Pro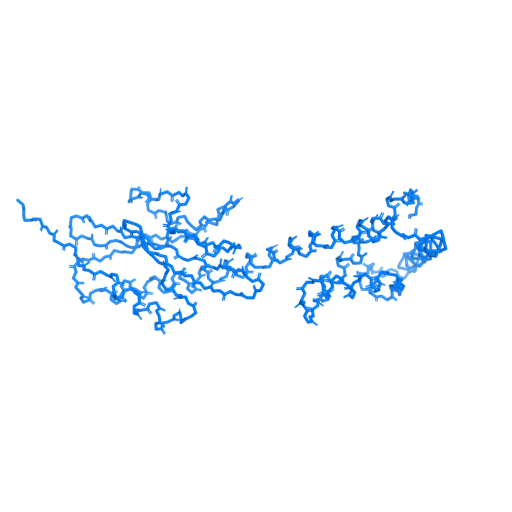tein AF-N1ZGJ8-F1 (afdb_monomer_lite)

Sequence (248 aa):
MSNKKCIPIKKNLISYMSKYFADFLFVGNHSNFYAFRRENECEIYDYIIIQKEFFDGILSVIITEVSSCYNKNYRAIPHFTVGYDTDIATLITAKNTYNTATGWHNIESKAEQLNDLFELIKKDIDNYVMDYFEKCHKKINSDKYMTVMNCYVQAQFKMLCDNEINSIKQYLVDVNKAYSAYRKMCKKTGAIETIEYFDIIPVHTIVQKWLVDIQKALNDCYLSKSIKMQMIKNITVLFRDNFNFYHL

Secondary structure (DSSP, 8-state):
---PPPPP-HHHHHHHHHHH-TT-EEEEEETTEEEEEEE-GGG-EEEEEEEEEEETTEEEEEEEEEEEES-TT--S--SSPPPGGG-------TT---------EEEES-GGGHHHHHHHHHHHIIIIIHHHHHHHHHHHHHHHHHHHHHHHHHHHHTT--HHHHHHHHHHHHHHHHHHHHHHHHHHHHT----GGGGGTSPPPHHHHHHHHHHHHHTT-S---HHHHHHHHHHHHHHHHHHTT-TT-

Foldseek 3Di:
DPPQDADDCVVVLQVLCCVQPVQWHFDADDDQKTWTWHADPPQKIKIFIKGWDDDPQKIKIFRQEIEIDNDPPPHSPDPDDDDPVPQDRFPDDPPDTDPDNTGIDIDRRDPVCSVVSVVSVVVCCVPPRVVVVVVVVVVVVLVVLVVLLVVLLVVVVVVDDPVRLVQLVVLLVVVVVQVVVVVVVCVVPVNDDDPCVVVVRDQDPVLVVSVVVSCVVSVHPDDDPVSSVVSSVVSNVVSCVVVVVPPD

pLDDT: mean 76.16, std 14.82, range [38.88, 95.88]

Radius of gyration: 26.51 Å; chains: 1; bounding box: 51×41×83 Å

Structure (mmCIF, N/CA/C/O backbone):
data_AF-N1ZGJ8-F1
#
_entry.id   AF-N1ZGJ8-F1
#
loop_
_atom_site.group_PDB
_atom_site.id
_atom_site.type_symbol
_atom_site.label_atom_id
_atom_site.label_alt_id
_atom_site.label_comp_id
_atom_site.label_asym_id
_atom_site.label_entity_id
_atom_site.label_seq_id
_atom_site.pdbx_PDB_ins_code
_atom_site.Cartn_x
_atom_site.Cartn_y
_atom_site.Cartn_z
_atom_site.occupancy
_atom_site.B_iso_or_equiv
_atom_site.auth_seq_id
_atom_site.auth_comp_id
_atom_site.auth_asym_id
_atom_site.auth_atom_id
_atom_site.pdbx_PDB_model_num
ATOM 1 N N . MET A 1 1 ? -11.846 -0.686 47.134 1.00 46.53 1 MET A N 1
ATOM 2 C CA . MET A 1 1 ? -11.770 0.224 45.970 1.00 46.53 1 MET A CA 1
ATOM 3 C C . MET A 1 1 ? -12.871 -0.171 45.001 1.00 46.53 1 MET A C 1
ATOM 5 O O . MET A 1 1 ? -12.988 -1.354 44.708 1.00 46.53 1 MET A O 1
ATOM 9 N N . SER A 1 2 ? -13.741 0.754 44.593 1.00 50.66 2 SER A N 1
ATOM 10 C CA . SER A 1 2 ? -14.758 0.458 43.580 1.00 50.66 2 SER A CA 1
ATOM 11 C C . SER A 1 2 ? -14.056 0.195 42.246 1.00 50.66 2 SER A C 1
ATOM 13 O O . SER A 1 2 ? -13.302 1.037 41.766 1.00 50.66 2 SER A O 1
ATOM 15 N N . ASN A 1 3 ? -14.272 -0.981 41.650 1.00 68.00 3 ASN A N 1
ATOM 16 C CA . ASN A 1 3 ? -13.777 -1.261 40.303 1.00 68.00 3 ASN A CA 1
ATOM 17 C C . ASN A 1 3 ? -14.487 -0.317 39.326 1.00 68.00 3 ASN A C 1
ATOM 19 O O . ASN A 1 3 ? -15.651 -0.536 38.977 1.00 68.00 3 ASN A O 1
ATOM 23 N N . LYS A 1 4 ? -13.800 0.755 38.915 1.00 81.69 4 LYS A N 1
ATOM 24 C CA . LYS A 1 4 ? -14.273 1.653 37.859 1.00 81.69 4 LYS A CA 1
ATOM 25 C C . LYS A 1 4 ? -14.498 0.815 36.596 1.00 81.69 4 LYS A C 1
ATOM 27 O O . LYS A 1 4 ? -13.673 -0.026 36.249 1.00 81.69 4 LYS A O 1
ATOM 32 N N . LYS A 1 5 ? -15.635 1.006 35.925 1.00 85.81 5 LYS A N 1
ATOM 33 C CA . LYS A 1 5 ? -15.983 0.270 34.701 1.00 85.81 5 LYS A CA 1
ATOM 34 C C . LYS A 1 5 ? -15.657 1.110 33.475 1.00 85.81 5 LYS A C 1
ATOM 36 O O . LYS A 1 5 ? -15.984 2.291 33.435 1.00 85.81 5 LYS A O 1
ATOM 41 N N . CYS A 1 6 ? -15.072 0.473 32.469 1.00 87.44 6 CYS A N 1
ATOM 42 C CA . CYS A 1 6 ? -14.832 1.100 31.179 1.00 87.44 6 CYS A CA 1
ATOM 43 C C . CYS A 1 6 ? -16.140 1.258 30.393 1.00 87.44 6 CYS A C 1
ATOM 45 O O . CYS A 1 6 ? -16.915 0.303 30.279 1.00 87.44 6 CYS A O 1
ATOM 47 N N . ILE A 1 7 ? -16.354 2.425 29.788 1.00 90.38 7 ILE A N 1
ATOM 48 C CA . ILE A 1 7 ? -17.464 2.640 28.856 1.00 90.38 7 ILE A CA 1
ATOM 49 C C . ILE A 1 7 ? -17.306 1.794 27.574 1.00 90.38 7 ILE A C 1
ATOM 51 O O . ILE A 1 7 ? -16.190 1.562 27.084 1.00 90.38 7 ILE A O 1
ATOM 55 N N . PRO A 1 8 ? -18.416 1.297 26.999 1.00 89.69 8 PRO A N 1
ATOM 56 C CA . PRO A 1 8 ? -18.382 0.577 25.734 1.00 89.69 8 PRO A CA 1
ATOM 57 C C . PRO A 1 8 ? -18.142 1.554 24.578 1.00 89.69 8 PRO A C 1
ATOM 59 O O . PRO A 1 8 ? -18.948 2.446 24.342 1.00 89.69 8 PRO A O 1
ATOM 62 N N . ILE A 1 9 ? -17.060 1.356 23.819 1.00 92.81 9 ILE A N 1
ATOM 63 C CA . ILE A 1 9 ? -16.709 2.263 22.710 1.00 92.81 9 ILE A CA 1
ATOM 64 C C . ILE A 1 9 ? -16.941 1.668 21.327 1.00 92.81 9 ILE A C 1
ATOM 66 O O . ILE A 1 9 ? -17.107 2.419 20.379 1.00 92.81 9 ILE A O 1
ATOM 70 N N . LYS A 1 10 ? -16.988 0.334 21.194 1.00 92.81 10 LYS A N 1
ATOM 71 C CA . LYS A 1 10 ? -16.985 -0.356 19.891 1.00 92.81 10 LYS A CA 1
ATOM 72 C C . LYS A 1 10 ? -18.043 0.186 18.925 1.00 92.81 10 LYS A C 1
ATOM 74 O O . LYS A 1 10 ? -17.710 0.562 17.811 1.00 92.81 10 LYS A O 1
ATOM 79 N N . LYS A 1 11 ? -19.312 0.231 19.347 1.00 93.88 11 LYS A N 1
ATOM 80 C CA . LYS A 1 11 ? -20.414 0.704 18.490 1.00 93.88 11 LYS A CA 1
ATOM 81 C C . LYS A 1 11 ? -20.255 2.180 18.119 1.00 93.88 11 LYS A C 1
ATOM 83 O O . LYS A 1 11 ? -20.470 2.531 16.965 1.00 93.88 11 LYS A O 1
ATOM 88 N N . ASN A 1 12 ? -19.837 3.009 19.075 1.00 94.75 12 ASN A N 1
ATOM 89 C CA . ASN A 1 12 ? -19.670 4.444 18.863 1.00 94.75 12 ASN A CA 1
ATOM 90 C C . ASN A 1 12 ? -18.490 4.724 17.925 1.00 94.75 12 ASN A C 1
ATOM 92 O O . ASN A 1 12 ? -18.646 5.491 16.988 1.00 94.75 12 ASN A O 1
ATOM 96 N N . LEU A 1 13 ? -17.365 4.026 18.105 1.00 94.50 13 LEU A N 1
ATOM 97 C CA . LEU A 1 13 ? -16.200 4.116 17.226 1.00 94.50 13 LEU A CA 1
ATOM 98 C C . LEU A 1 13 ? -16.545 3.666 15.802 1.00 94.50 13 LEU A C 1
ATOM 100 O O . LEU A 1 13 ? -16.218 4.363 14.853 1.00 94.50 13 LEU A O 1
ATOM 104 N N . ILE A 1 14 ? -17.257 2.544 15.639 1.00 94.94 14 ILE A N 1
ATOM 105 C CA . ILE A 1 14 ? -17.697 2.072 14.315 1.00 94.94 14 ILE A CA 1
ATOM 106 C C . ILE A 1 14 ? -18.619 3.097 13.649 1.00 94.94 14 ILE A C 1
ATOM 108 O O . ILE A 1 14 ? -18.421 3.427 12.482 1.00 94.94 14 ILE A O 1
ATOM 112 N N . SER A 1 15 ? -19.611 3.612 14.382 1.00 95.00 15 SER A N 1
ATOM 113 C CA . SER A 1 15 ? -20.535 4.625 13.863 1.00 95.00 15 SER A CA 1
ATOM 114 C C . SER A 1 15 ? -19.809 5.911 13.483 1.00 95.00 15 SER A C 1
ATOM 116 O O . SER A 1 15 ? -20.146 6.526 12.475 1.00 95.00 15 SER A O 1
ATOM 118 N N . TYR A 1 16 ? -18.826 6.317 14.283 1.00 95.88 16 TYR A N 1
ATOM 119 C CA . TYR A 1 16 ? -18.036 7.513 14.043 1.00 95.88 16 TYR A CA 1
ATOM 120 C C . TYR A 1 16 ? -17.146 7.332 12.804 1.00 95.88 16 TYR A C 1
ATOM 122 O O . TYR A 1 16 ? -17.237 8.120 11.868 1.00 95.88 16 TYR A O 1
ATOM 130 N N . MET A 1 17 ? -16.383 6.237 12.727 1.00 95.06 17 MET A N 1
ATOM 131 C CA . MET A 1 17 ? -15.561 5.905 11.557 1.00 95.06 17 MET A CA 1
ATOM 132 C C . MET A 1 17 ? -16.396 5.824 10.278 1.00 95.06 17 MET A C 1
ATOM 134 O O . MET A 1 17 ? -16.031 6.431 9.282 1.00 95.06 17 MET A O 1
ATOM 138 N N . SER A 1 18 ? -17.566 5.181 10.319 1.00 93.31 18 SER A N 1
ATOM 139 C CA . SER A 1 18 ? -18.448 5.072 9.145 1.00 93.31 18 SER A CA 1
ATOM 140 C C . SER A 1 18 ? -18.989 6.429 8.677 1.00 93.31 18 SER A C 1
ATOM 142 O O . SER A 1 18 ? -19.267 6.608 7.496 1.00 93.31 18 SER A O 1
ATOM 144 N N . LYS A 1 19 ? -19.155 7.391 9.594 1.00 95.75 19 LYS A N 1
ATOM 145 C CA . LYS A 1 19 ? -19.657 8.734 9.280 1.00 95.75 19 LYS A CA 1
ATOM 146 C C . LYS A 1 19 ? -18.601 9.607 8.597 1.00 95.75 19 LYS A C 1
ATOM 148 O O . LYS A 1 19 ? -18.952 10.372 7.705 1.00 95.75 19 LYS A O 1
ATOM 153 N N . TYR A 1 20 ? -17.344 9.529 9.035 1.00 95.69 20 TYR A N 1
ATOM 154 C CA . TYR A 1 20 ? -16.277 10.429 8.571 1.00 95.69 20 TYR A CA 1
ATOM 155 C C . TYR A 1 20 ? -15.310 9.782 7.570 1.00 95.69 20 TYR A C 1
ATOM 157 O O . TYR A 1 20 ? -14.696 10.489 6.779 1.00 95.69 20 TYR A O 1
ATOM 165 N N . PHE A 1 21 ? -15.213 8.454 7.567 1.00 93.38 21 PHE A N 1
ATOM 166 C CA . PHE A 1 21 ? -14.346 7.654 6.705 1.00 93.38 21 PHE A CA 1
ATOM 167 C C . PHE A 1 21 ? -15.152 6.492 6.107 1.00 93.38 21 PHE A C 1
ATOM 169 O O . PHE A 1 21 ? -14.896 5.328 6.402 1.00 93.38 21 PHE A O 1
ATOM 176 N N . ALA A 1 22 ? -16.161 6.813 5.291 1.00 91.19 22 ALA A N 1
ATOM 177 C CA . ALA A 1 22 ? -17.150 5.848 4.796 1.00 91.19 22 ALA A CA 1
ATOM 178 C C . ALA A 1 22 ? -16.542 4.631 4.068 1.00 91.19 22 ALA A C 1
ATOM 180 O O . ALA A 1 22 ? -17.098 3.536 4.129 1.00 91.19 22 ALA A O 1
ATOM 181 N N . ASP A 1 23 ? -15.379 4.806 3.438 1.00 91.44 23 ASP A N 1
ATOM 182 C CA . ASP A 1 23 ? -14.678 3.739 2.717 1.00 91.44 23 ASP A CA 1
ATOM 183 C C . ASP A 1 23 ? -13.992 2.723 3.649 1.00 91.44 23 ASP A C 1
ATOM 185 O O . ASP A 1 23 ? -13.598 1.638 3.218 1.00 91.44 23 ASP A O 1
ATOM 189 N N . PHE A 1 24 ? -13.835 3.056 4.933 1.00 92.81 24 PHE A N 1
ATOM 190 C CA . PHE A 1 24 ? -13.228 2.193 5.940 1.00 92.81 24 PHE A CA 1
ATOM 191 C C . PHE A 1 24 ? -14.290 1.368 6.669 1.00 92.81 24 PHE A C 1
ATOM 193 O O . PHE A 1 24 ? -14.945 1.811 7.613 1.00 92.81 24 PHE A O 1
ATOM 200 N N . LEU A 1 25 ? -14.409 0.105 6.271 1.00 93.44 25 LEU A N 1
ATOM 201 C CA . LEU A 1 25 ? -15.330 -0.855 6.863 1.00 93.44 25 LEU A CA 1
ATOM 202 C C . LEU A 1 25 ? -14.728 -1.498 8.111 1.00 93.44 25 LEU A C 1
ATOM 204 O O . LEU A 1 25 ? -13.573 -1.919 8.119 1.00 93.44 25 LEU A O 1
ATOM 208 N N . PHE A 1 26 ? -15.531 -1.658 9.160 1.00 93.69 26 PHE A N 1
ATOM 209 C CA . PHE A 1 26 ? -15.124 -2.449 10.318 1.00 93.69 26 PHE A CA 1
ATOM 210 C C . PHE A 1 26 ? -15.004 -3.932 9.936 1.00 93.69 26 PHE A C 1
ATOM 212 O O . PHE A 1 26 ? -15.984 -4.545 9.512 1.00 93.69 26 PHE A O 1
ATOM 219 N N . VAL A 1 27 ? -13.818 -4.520 10.112 1.00 90.06 27 VAL A N 1
ATOM 220 C CA . VAL A 1 27 ? -13.538 -5.912 9.699 1.00 90.06 27 VAL A CA 1
ATOM 221 C C . VAL A 1 27 ? -13.366 -6.881 10.860 1.00 90.06 27 VAL A C 1
ATOM 223 O O . VAL A 1 27 ? -13.410 -8.093 10.661 1.00 90.06 27 VAL A O 1
ATOM 226 N N . GLY A 1 28 ? -13.202 -6.377 12.081 1.00 87.12 28 GLY A N 1
ATOM 227 C CA . GLY A 1 28 ? -13.095 -7.231 13.252 1.00 87.12 28 GLY A CA 1
ATOM 228 C C . GLY A 1 28 ? -12.432 -6.556 14.438 1.00 87.12 28 GLY A C 1
ATOM 229 O O . GLY A 1 28 ? -11.966 -5.418 14.378 1.00 87.12 28 GLY A O 1
ATOM 230 N N . ASN A 1 29 ? -12.410 -7.286 15.546 1.00 86.75 29 ASN A N 1
ATOM 231 C CA . ASN A 1 29 ? -11.679 -6.905 16.740 1.00 86.75 29 ASN A CA 1
ATOM 232 C C . ASN A 1 29 ? -11.008 -8.133 17.354 1.00 86.75 29 ASN A C 1
ATOM 234 O O . ASN A 1 29 ? -11.565 -9.232 17.318 1.00 86.75 29 ASN A O 1
ATOM 238 N N . HIS A 1 30 ? -9.845 -7.924 17.958 1.00 84.62 30 HIS A N 1
ATOM 239 C CA . HIS A 1 30 ? -9.138 -8.930 18.739 1.00 84.62 30 HIS A CA 1
ATOM 240 C C . HIS A 1 30 ? -8.774 -8.315 20.086 1.00 84.62 30 HIS A C 1
ATOM 242 O O . HIS A 1 30 ? -8.062 -7.320 20.122 1.00 84.62 30 HIS A O 1
ATOM 248 N N . SER A 1 31 ? -9.286 -8.864 21.192 1.00 85.38 31 SER A N 1
ATOM 249 C CA . SER A 1 31 ? -9.126 -8.265 22.525 1.00 85.38 31 SER A CA 1
ATOM 250 C C . SER A 1 31 ? -9.537 -6.778 22.528 1.00 85.38 31 SER A C 1
ATOM 252 O O . SER A 1 31 ? -10.711 -6.449 22.330 1.00 85.38 31 SER A O 1
ATOM 254 N N . ASN A 1 32 ? -8.570 -5.886 22.703 1.00 87.62 32 ASN A N 1
ATOM 255 C CA . ASN A 1 32 ? -8.700 -4.445 22.781 1.00 87.62 32 ASN A CA 1
ATOM 256 C C . ASN A 1 32 ? -8.333 -3.707 21.478 1.00 87.62 32 ASN A C 1
ATOM 258 O O . ASN A 1 32 ? -8.298 -2.478 21.472 1.00 87.62 32 ASN A O 1
ATOM 262 N N . PHE A 1 33 ? -8.118 -4.437 20.384 1.00 88.06 33 PHE A N 1
ATOM 263 C CA . PHE A 1 33 ? -7.821 -3.898 19.059 1.00 88.06 33 PHE A CA 1
ATOM 264 C C . PHE A 1 33 ? -9.059 -3.893 18.163 1.00 88.06 33 PHE A C 1
ATOM 266 O O . PHE A 1 33 ? -9.803 -4.875 18.117 1.00 88.06 33 PHE A O 1
ATOM 273 N N . TYR A 1 34 ? -9.251 -2.818 17.404 1.00 91.56 34 TYR A N 1
ATOM 274 C CA . TYR A 1 34 ? -10.305 -2.653 16.404 1.00 91.56 34 TYR A CA 1
ATOM 275 C C . TYR A 1 34 ? -9.667 -2.405 15.042 1.00 91.56 34 TYR A C 1
ATOM 277 O O . TYR A 1 34 ? -8.838 -1.507 14.926 1.00 91.56 34 TYR A O 1
ATOM 285 N N . ALA A 1 35 ? -10.066 -3.159 14.016 1.00 90.38 35 ALA A N 1
ATOM 286 C CA . ALA A 1 35 ? -9.580 -2.940 12.658 1.00 90.38 35 ALA A CA 1
ATOM 287 C C . ALA A 1 35 ? -10.657 -2.402 11.731 1.00 90.38 35 ALA A C 1
ATOM 289 O O . ALA A 1 35 ? -11.788 -2.903 11.673 1.00 90.38 35 ALA A O 1
ATOM 290 N N . PHE A 1 36 ? -10.222 -1.441 10.932 1.00 93.12 36 PHE A N 1
ATOM 291 C CA . PHE A 1 36 ? -10.961 -0.870 9.829 1.00 93.12 36 PHE A CA 1
ATOM 292 C C . PHE A 1 36 ? -10.183 -1.110 8.543 1.00 93.12 36 PHE A C 1
ATOM 294 O O . PHE A 1 36 ? -8.965 -0.939 8.525 1.00 93.12 36 PHE A O 1
ATOM 301 N N . ARG A 1 37 ? -10.883 -1.524 7.487 1.00 91.25 37 ARG A N 1
ATOM 302 C CA . ARG A 1 37 ? -10.300 -1.826 6.184 1.00 91.25 37 ARG A CA 1
ATOM 303 C C . ARG A 1 37 ? -10.965 -1.006 5.095 1.00 91.25 37 ARG A C 1
ATOM 305 O O . ARG A 1 37 ? -12.189 -1.036 4.989 1.00 91.25 37 ARG A O 1
ATOM 312 N N . ARG A 1 38 ? -10.163 -0.399 4.231 1.00 91.56 38 ARG A N 1
ATOM 313 C CA . ARG A 1 38 ? -10.601 0.139 2.943 1.00 91.56 38 ARG A CA 1
ATOM 314 C C . ARG A 1 38 ? -10.045 -0.726 1.820 1.00 91.56 38 ARG A C 1
ATOM 316 O O . ARG A 1 38 ? -8.886 -1.128 1.860 1.00 91.56 38 ARG A O 1
ATOM 323 N N . GLU A 1 39 ? -10.886 -1.052 0.849 1.00 83.81 39 GLU A N 1
ATOM 324 C CA . GLU A 1 39 ? -10.459 -1.688 -0.398 1.00 83.81 39 GLU A CA 1
ATOM 325 C C . GLU A 1 39 ? -10.189 -0.592 -1.429 1.00 83.81 39 GLU A C 1
ATOM 327 O O . GLU A 1 39 ? -11.004 0.313 -1.592 1.00 83.81 39 GLU A O 1
ATOM 332 N N . ASN A 1 40 ? -9.037 -0.660 -2.085 1.00 77.38 40 ASN A N 1
ATOM 333 C CA . ASN A 1 40 ? -8.644 0.252 -3.149 1.00 77.38 40 ASN A CA 1
ATOM 334 C C . ASN A 1 40 ? -8.522 -0.514 -4.469 1.00 77.38 40 ASN A C 1
ATOM 336 O O . ASN A 1 40 ? -8.666 -1.738 -4.536 1.00 77.38 40 ASN A O 1
ATOM 340 N N . GLU A 1 41 ? -8.202 0.220 -5.530 1.00 66.88 41 GLU A N 1
ATOM 341 C CA . GLU A 1 41 ? -7.867 -0.360 -6.824 1.00 66.88 41 GLU A CA 1
ATOM 342 C C . GLU A 1 41 ? -6.754 -1.416 -6.712 1.00 66.88 41 GLU A C 1
ATOM 344 O O . GLU A 1 41 ? -5.940 -1.422 -5.783 1.00 66.88 41 GLU A O 1
ATOM 349 N N . CYS A 1 42 ? -6.704 -2.324 -7.691 1.00 60.34 42 CYS A N 1
ATOM 350 C CA . CYS A 1 42 ? -5.692 -3.381 -7.764 1.00 60.34 42 CYS A CA 1
ATOM 351 C C . CYS A 1 42 ? -5.668 -4.353 -6.568 1.00 60.34 42 CYS A C 1
ATOM 353 O O . CYS A 1 42 ? -4.628 -4.975 -6.334 1.00 60.34 42 CYS A O 1
ATOM 355 N N . GLU A 1 43 ? -6.788 -4.498 -5.849 1.00 65.62 43 GLU A N 1
ATOM 356 C CA . GLU A 1 43 ? -6.924 -5.343 -4.651 1.00 65.62 43 GLU A CA 1
ATOM 357 C C . GLU A 1 43 ? -5.944 -4.958 -3.528 1.00 65.62 43 GLU A C 1
ATOM 359 O O . GLU A 1 43 ? -5.476 -5.808 -2.766 1.00 65.62 43 GLU A O 1
ATOM 364 N N . ILE A 1 44 ? -5.602 -3.670 -3.426 1.00 68.38 44 ILE A N 1
ATOM 365 C CA . ILE A 1 44 ? -4.816 -3.149 -2.306 1.00 68.38 44 ILE A CA 1
ATOM 366 C C . ILE A 1 44 ? -5.768 -2.826 -1.155 1.00 68.38 44 ILE A C 1
ATOM 368 O O . ILE A 1 44 ? -6.676 -2.006 -1.280 1.00 68.38 44 ILE A O 1
ATOM 372 N N . TYR A 1 45 ? -5.532 -3.443 -0.006 1.00 76.69 45 TYR A N 1
ATOM 373 C CA . TYR A 1 45 ? -6.308 -3.258 1.211 1.00 76.69 45 TYR A CA 1
ATOM 374 C C . TYR A 1 45 ? -5.525 -2.403 2.204 1.00 76.69 45 TYR A C 1
ATOM 376 O O . TYR A 1 45 ? -4.427 -2.776 2.628 1.00 76.69 45 TYR A O 1
ATOM 384 N N . ASP A 1 46 ? -6.119 -1.279 2.587 1.00 86.44 46 ASP A N 1
ATOM 385 C CA . ASP A 1 46 ? -5.624 -0.402 3.642 1.00 86.44 46 ASP A CA 1
ATOM 386 C C . ASP A 1 46 ? -6.241 -0.791 4.975 1.00 86.44 46 ASP A C 1
ATOM 388 O O . ASP A 1 46 ? -7.446 -1.023 5.055 1.00 86.44 46 ASP A O 1
ATOM 392 N N . TYR A 1 47 ? -5.432 -0.808 6.024 1.00 87.31 47 TYR A N 1
ATOM 393 C CA . TYR A 1 47 ? -5.828 -1.150 7.379 1.00 87.31 47 TYR A CA 1
ATOM 394 C C . TYR A 1 47 ? -5.453 -0.043 8.350 1.00 87.31 47 TYR A C 1
ATOM 396 O O . TYR A 1 47 ? -4.325 0.442 8.332 1.00 87.31 47 TYR A O 1
ATOM 404 N N . ILE A 1 48 ? -6.392 0.292 9.232 1.00 89.62 48 ILE A N 1
ATOM 405 C CA . ILE A 1 48 ? -6.166 1.112 10.423 1.00 89.62 48 ILE A CA 1
ATOM 406 C C . ILE A 1 48 ? -6.507 0.243 11.630 1.00 89.62 48 ILE A C 1
ATOM 408 O O . ILE A 1 48 ? -7.651 -0.208 11.765 1.00 89.62 48 ILE A O 1
ATOM 412 N N . ILE A 1 49 ? -5.525 -0.002 12.496 1.00 88.75 49 ILE A N 1
ATOM 413 C CA . ILE A 1 49 ? -5.713 -0.722 13.755 1.00 88.75 49 ILE A CA 1
ATOM 414 C C . ILE A 1 49 ? -5.684 0.282 14.900 1.00 88.75 49 ILE A C 1
ATOM 416 O O . ILE A 1 49 ? -4.711 1.007 15.096 1.00 88.75 49 ILE A O 1
ATOM 420 N N . ILE A 1 50 ? -6.758 0.291 15.681 1.00 89.62 50 ILE A N 1
ATOM 421 C CA . ILE A 1 50 ? -6.923 1.148 16.850 1.00 89.62 50 ILE A CA 1
ATOM 422 C C . ILE A 1 50 ? -6.865 0.277 18.103 1.00 89.62 50 ILE A C 1
ATOM 424 O O . ILE A 1 50 ? -7.653 -0.662 18.236 1.00 89.62 50 ILE A O 1
ATOM 428 N N . GLN A 1 51 ? -5.965 0.596 19.028 1.00 88.19 51 GLN A N 1
ATOM 429 C CA . GLN A 1 51 ? -5.878 -0.035 20.343 1.00 88.19 51 GLN A CA 1
ATOM 430 C C . GLN A 1 51 ? -6.637 0.795 21.372 1.00 88.19 51 GLN A C 1
ATOM 432 O O . GLN A 1 51 ? -6.625 2.025 21.349 1.00 88.19 51 GLN A O 1
ATOM 437 N N . LYS A 1 52 ? -7.303 0.096 22.286 1.00 89.25 52 LYS A N 1
ATOM 438 C CA . LYS A 1 52 ? -7.982 0.658 23.449 1.00 89.25 52 LYS A CA 1
ATOM 439 C C . LYS A 1 52 ? -7.315 0.155 24.717 1.00 89.25 52 LYS A C 1
ATOM 441 O O . LYS A 1 52 ? -7.120 -1.045 24.866 1.00 89.25 52 LYS A O 1
ATOM 446 N N . GLU A 1 53 ? -7.128 1.015 25.697 1.00 89.50 53 GLU A N 1
ATOM 447 C CA . GLU A 1 53 ? -6.782 0.603 27.051 1.00 89.50 53 GLU A CA 1
ATOM 448 C C . GLU A 1 53 ? -7.667 1.274 28.086 1.00 89.50 53 GLU A C 1
ATOM 450 O O . GLU A 1 53 ? -8.332 2.278 27.829 1.00 89.50 53 GLU A O 1
ATOM 455 N N . PHE A 1 54 ? -7.760 0.632 29.246 1.00 89.12 54 PHE A N 1
ATOM 456 C CA . PHE A 1 54 ? -8.505 1.167 30.367 1.00 89.12 54 PHE A CA 1
ATOM 457 C C . PHE A 1 54 ? -7.775 0.864 31.663 1.00 89.12 54 PHE A C 1
ATOM 459 O O . PHE A 1 54 ? -7.656 -0.300 32.053 1.00 89.12 54 PHE A O 1
ATOM 466 N N . PHE A 1 55 ? -7.337 1.920 32.335 1.00 87.88 55 PHE A N 1
ATOM 467 C CA . PHE A 1 55 ? -6.627 1.830 33.599 1.00 87.88 55 PHE A CA 1
ATOM 468 C C . PHE A 1 55 ? -7.096 2.942 34.537 1.00 87.88 55 PHE A C 1
ATOM 470 O O . PHE A 1 55 ? -7.261 4.085 34.129 1.00 87.88 55 PHE A O 1
ATOM 477 N N . ASP A 1 56 ? -7.398 2.582 35.785 1.00 87.88 56 ASP A N 1
ATOM 478 C CA . ASP A 1 56 ? -7.860 3.489 36.848 1.00 87.88 56 ASP A CA 1
ATOM 479 C C . ASP A 1 56 ? -8.933 4.533 36.438 1.00 87.88 56 ASP A C 1
ATOM 481 O O . ASP A 1 56 ? -8.961 5.682 36.887 1.00 87.88 56 ASP A O 1
ATOM 485 N N . GLY A 1 57 ? -9.897 4.133 35.603 1.00 88.06 57 GLY A N 1
ATOM 486 C CA . GLY A 1 57 ? -10.980 5.028 35.170 1.00 88.06 57 GLY A CA 1
ATOM 487 C C . GLY A 1 57 ? -10.662 5.897 33.960 1.00 88.06 57 GLY A C 1
ATOM 488 O O . GLY A 1 57 ? -11.557 6.608 33.500 1.00 88.06 57 GLY A O 1
ATOM 489 N N . ILE A 1 58 ? -9.445 5.812 33.437 1.00 90.06 58 ILE A N 1
ATOM 490 C CA . ILE A 1 58 ? -9.014 6.484 32.220 1.00 90.06 58 ILE A CA 1
ATOM 491 C C . ILE A 1 58 ? -9.183 5.524 31.052 1.00 90.06 58 ILE A C 1
ATOM 493 O O . ILE A 1 58 ? -8.751 4.372 31.106 1.00 90.06 58 ILE A O 1
ATOM 497 N N . LEU A 1 59 ? -9.874 5.992 30.017 1.00 92.19 59 LEU A N 1
ATOM 498 C CA . LEU A 1 59 ? -9.930 5.335 28.721 1.00 92.19 59 LEU A CA 1
ATOM 499 C C . LEU A 1 59 ? -8.859 5.962 27.831 1.00 92.19 59 LEU A C 1
ATOM 501 O O . LEU A 1 59 ? -8.881 7.173 27.618 1.00 92.19 59 LEU A O 1
ATOM 505 N N . SER A 1 60 ? -8.008 5.119 27.264 1.00 89.81 60 SER A N 1
ATOM 506 C CA . SER A 1 60 ? -6.921 5.512 26.372 1.00 89.81 60 SER A CA 1
ATOM 507 C C . SER A 1 60 ? -7.123 4.864 25.005 1.00 89.81 60 SER A C 1
ATOM 509 O O . SER A 1 60 ? -7.475 3.683 24.924 1.00 89.81 60 SER A O 1
ATOM 511 N N . VAL A 1 61 ? -6.950 5.617 23.919 1.00 90.06 61 VAL A N 1
ATOM 512 C CA . VAL A 1 61 ? -7.066 5.109 22.543 1.00 90.06 61 VAL A CA 1
ATOM 513 C C . VAL A 1 61 ? -5.917 5.625 21.685 1.00 90.06 61 VAL A C 1
ATOM 515 O O . VAL A 1 61 ? -5.516 6.778 21.813 1.00 90.06 61 VAL A O 1
ATOM 518 N N . ILE A 1 62 ? -5.402 4.769 20.805 1.00 87.12 62 ILE A N 1
ATOM 519 C CA . ILE A 1 62 ? -4.262 5.066 19.932 1.00 87.12 62 ILE A CA 1
ATOM 520 C C . ILE A 1 62 ? -4.390 4.315 18.603 1.00 87.12 62 ILE A C 1
ATOM 522 O O . ILE A 1 62 ? -4.938 3.210 18.556 1.00 87.12 62 ILE A O 1
ATOM 526 N N . ILE A 1 63 ? -3.880 4.891 17.513 1.00 86.56 63 ILE A N 1
ATOM 527 C CA . ILE A 1 63 ? -3.713 4.179 16.237 1.00 86.56 63 ILE A CA 1
ATOM 528 C C . ILE A 1 63 ? -2.408 3.384 16.324 1.00 86.56 63 ILE A C 1
ATOM 530 O O . ILE A 1 63 ? -1.329 3.951 16.213 1.00 86.56 63 ILE A O 1
ATOM 534 N N . THR A 1 64 ? -2.494 2.077 16.561 1.00 79.62 64 THR A N 1
ATOM 535 C CA . THR A 1 64 ? -1.311 1.247 16.852 1.00 79.62 64 THR A CA 1
ATOM 536 C C . THR A 1 64 ? -0.596 0.723 15.612 1.00 79.62 64 THR A C 1
ATOM 538 O O . THR A 1 64 ? 0.563 0.340 15.716 1.00 79.62 64 THR A O 1
ATOM 541 N N . GLU A 1 65 ? -1.288 0.606 14.478 1.00 79.94 65 GLU A N 1
ATOM 542 C CA . GLU A 1 65 ? -0.709 0.104 13.232 1.00 79.94 65 GLU A CA 1
ATOM 543 C C . GLU A 1 65 ? -1.543 0.576 12.040 1.00 79.94 65 GLU A C 1
ATOM 545 O O . GLU A 1 65 ? -2.776 0.635 12.100 1.00 79.94 65 GLU A O 1
ATOM 550 N N . VAL A 1 66 ? -0.854 0.891 10.944 1.00 81.62 66 VAL A N 1
ATOM 551 C CA . VAL A 1 66 ? -1.451 1.291 9.672 1.00 81.62 66 VAL A CA 1
ATOM 552 C C . VAL A 1 66 ? -0.706 0.576 8.550 1.00 81.62 66 VAL A C 1
ATOM 554 O O . VAL A 1 66 ? 0.522 0.586 8.528 1.00 81.62 66 VAL A O 1
ATOM 557 N N . SER A 1 67 ? -1.420 -0.058 7.620 1.00 76.94 67 SER A N 1
ATOM 558 C CA . SER A 1 67 ? -0.786 -0.907 6.601 1.00 76.94 67 SER A CA 1
ATOM 559 C C . SER A 1 67 ? -1.555 -0.926 5.284 1.00 76.94 67 SER A C 1
ATOM 561 O O . SER A 1 67 ? -2.778 -1.008 5.297 1.00 76.94 67 SER A O 1
ATOM 563 N N . SER A 1 68 ? -0.839 -0.909 4.156 1.00 75.06 68 SER A N 1
ATOM 564 C CA . SER A 1 68 ? -1.380 -1.207 2.820 1.00 75.06 68 SER A CA 1
ATOM 565 C C . SER A 1 68 ? -0.799 -2.527 2.320 1.00 75.06 68 SER A C 1
ATOM 567 O O . SER A 1 68 ? 0.422 -2.681 2.250 1.00 75.06 68 SER A O 1
ATOM 569 N N . CYS A 1 69 ? -1.644 -3.494 1.959 1.00 69.38 69 CYS A N 1
ATOM 570 C CA . CYS A 1 69 ? -1.189 -4.812 1.507 1.00 69.38 69 CYS A CA 1
ATOM 571 C C . CYS A 1 69 ? -2.217 -5.531 0.619 1.00 69.38 69 CYS A C 1
ATOM 573 O O . CYS A 1 69 ? -3.348 -5.088 0.481 1.00 69.38 69 CYS A O 1
ATOM 575 N N . TYR A 1 70 ? -1.850 -6.686 0.057 1.00 65.31 70 TYR A N 1
ATOM 576 C CA . TYR A 1 70 ? -2.767 -7.540 -0.721 1.00 65.31 70 TYR A CA 1
ATOM 577 C C . TYR A 1 70 ? -3.561 -8.543 0.137 1.00 65.31 70 TYR A C 1
ATOM 579 O O . TYR A 1 70 ? -4.339 -9.344 -0.379 1.00 65.31 70 TYR A O 1
ATOM 587 N N . ASN A 1 71 ? -3.367 -8.551 1.460 1.00 66.88 71 ASN A N 1
ATOM 588 C CA . ASN A 1 71 ? -4.034 -9.505 2.341 1.00 66.88 71 ASN A CA 1
ATOM 589 C C . ASN A 1 71 ? -5.399 -8.980 2.800 1.00 66.88 71 ASN A C 1
ATOM 591 O O . ASN A 1 71 ? -5.487 -8.302 3.817 1.00 66.88 71 ASN A O 1
ATOM 595 N N . LYS A 1 72 ? -6.470 -9.393 2.117 1.00 72.19 72 LYS A N 1
ATOM 596 C CA . LYS A 1 72 ? -7.869 -9.076 2.467 1.00 72.19 72 LYS A CA 1
ATOM 597 C C . LYS A 1 72 ? -8.300 -9.515 3.875 1.00 72.19 72 LYS A C 1
ATOM 599 O O . LYS A 1 72 ? -9.253 -8.958 4.432 1.00 72.19 72 LYS A O 1
ATOM 604 N N . ASN A 1 73 ? -7.650 -10.535 4.437 1.00 70.81 73 ASN A N 1
ATOM 605 C CA . ASN A 1 73 ? -8.095 -11.250 5.638 1.00 70.81 73 ASN A CA 1
ATOM 606 C C . ASN A 1 73 ? -7.226 -10.960 6.869 1.00 70.81 73 ASN A C 1
ATOM 608 O O . ASN A 1 73 ? -7.166 -11.776 7.794 1.00 70.81 73 ASN A O 1
ATOM 612 N N . TYR A 1 74 ? -6.535 -9.821 6.895 1.00 69.00 74 TYR A N 1
ATOM 613 C CA . TYR A 1 74 ? -5.728 -9.439 8.044 1.00 69.00 74 TYR A CA 1
ATOM 614 C C . TYR A 1 74 ? -6.594 -9.283 9.309 1.00 69.00 74 TYR A C 1
ATOM 616 O O . TYR A 1 74 ? -7.584 -8.551 9.326 1.00 69.00 74 TYR A O 1
ATOM 624 N N . ARG A 1 75 ? -6.245 -10.027 10.367 1.00 60.22 75 ARG A N 1
ATOM 625 C CA . ARG A 1 75 ? -7.104 -10.264 11.545 1.00 60.22 75 ARG A CA 1
ATOM 626 C C . ARG A 1 75 ? -7.001 -9.204 12.646 1.00 60.22 75 ARG A C 1
ATOM 628 O O . ARG A 1 75 ? -7.400 -9.491 13.771 1.00 60.22 75 ARG A O 1
ATOM 635 N N . ALA A 1 76 ? -6.481 -8.011 12.356 1.00 56.84 76 ALA A N 1
ATOM 636 C CA . ALA A 1 76 ? -6.278 -6.967 13.369 1.00 56.84 76 ALA A CA 1
ATOM 637 C C . ALA A 1 76 ? -5.317 -7.362 14.508 1.00 56.84 76 ALA A C 1
ATOM 639 O O . ALA A 1 76 ? -5.423 -6.823 15.606 1.00 56.84 76 ALA A O 1
ATOM 640 N N . ILE A 1 77 ? -4.437 -8.342 14.283 1.00 66.62 77 ILE A N 1
ATOM 641 C CA . ILE A 1 77 ? -3.397 -8.703 15.249 1.00 66.62 77 ILE A CA 1
ATOM 642 C C . ILE A 1 77 ? -2.182 -7.870 14.862 1.00 66.62 77 ILE A C 1
ATOM 644 O O . ILE A 1 77 ? -1.573 -8.208 13.844 1.00 66.62 77 ILE A O 1
ATOM 648 N N . PRO A 1 78 ? -1.864 -6.794 15.602 1.00 64.38 78 PRO A N 1
ATOM 649 C CA . PRO A 1 78 ? -0.742 -5.952 15.236 1.00 64.38 78 PRO A CA 1
ATOM 650 C C . PRO A 1 78 ? 0.545 -6.777 15.257 1.00 64.38 78 PRO A C 1
ATOM 652 O O . PRO A 1 78 ? 0.708 -7.693 16.069 1.00 64.38 78 PRO A O 1
ATOM 655 N N . HIS A 1 79 ? 1.465 -6.466 14.350 1.00 56.34 79 HIS A N 1
ATOM 656 C CA . HIS A 1 79 ? 2.764 -7.134 14.297 1.00 56.34 79 HIS A CA 1
ATOM 657 C C . HIS A 1 79 ? 3.643 -6.796 15.511 1.00 56.34 79 HIS A C 1
ATOM 659 O O . HIS A 1 79 ? 4.525 -7.583 15.857 1.00 56.34 79 HIS A O 1
ATOM 665 N N . PHE A 1 80 ? 3.373 -5.666 16.173 1.00 53.69 80 PHE A N 1
ATOM 666 C CA . PHE A 1 80 ? 4.030 -5.218 17.397 1.00 53.69 80 PHE A CA 1
ATOM 667 C C . PHE A 1 80 ? 3.000 -4.645 18.374 1.00 53.69 80 PHE A C 1
ATOM 669 O O . PHE A 1 80 ? 2.154 -3.843 17.990 1.00 53.69 80 PHE A O 1
ATOM 676 N N . THR A 1 81 ? 3.075 -5.040 19.643 1.00 53.88 81 THR A N 1
ATOM 677 C CA . THR A 1 81 ? 2.225 -4.495 20.708 1.00 53.88 81 THR A CA 1
ATOM 678 C C . THR A 1 81 ? 2.873 -3.237 21.281 1.00 53.88 81 THR A C 1
ATOM 680 O O . THR A 1 81 ? 3.988 -3.312 21.798 1.00 53.88 81 THR A O 1
ATOM 683 N N . VAL A 1 82 ? 2.184 -2.097 21.226 1.00 55.03 82 VAL A N 1
ATOM 684 C CA . VAL A 1 82 ? 2.583 -0.894 21.970 1.00 55.03 82 VAL A CA 1
ATOM 685 C C . VAL A 1 82 ? 1.992 -0.984 23.373 1.00 55.03 82 VAL A C 1
ATOM 687 O O . VAL A 1 82 ? 0.792 -1.211 23.532 1.00 55.03 82 VAL A O 1
ATOM 690 N N . GLY A 1 83 ? 2.841 -0.850 24.392 1.00 44.12 83 GLY A N 1
ATOM 691 C CA . GLY A 1 83 ? 2.410 -0.777 25.787 1.00 44.12 83 GLY A CA 1
ATOM 692 C C . GLY A 1 83 ? 2.143 0.664 26.219 1.00 44.12 83 GLY A C 1
ATOM 693 O O . GLY A 1 83 ? 2.829 1.581 25.757 1.00 44.12 83 GLY A O 1
ATOM 694 N N . TYR A 1 84 ? 1.189 0.838 27.139 1.00 39.28 84 TYR A N 1
ATOM 695 C CA . TYR A 1 84 ? 0.885 2.087 27.854 1.00 39.28 84 TYR A CA 1
ATOM 696 C C . TYR A 1 84 ? 2.140 2.895 28.233 1.00 39.28 84 TYR A C 1
ATOM 698 O O . TYR A 1 84 ? 2.206 4.090 27.979 1.00 39.28 84 TYR A O 1
ATOM 706 N N . ASP A 1 85 ? 3.175 2.220 28.745 1.00 38.88 85 ASP A N 1
ATOM 707 C CA . ASP A 1 85 ? 4.387 2.839 29.306 1.00 38.88 85 ASP A CA 1
ATOM 708 C C . ASP A 1 85 ? 5.326 3.490 28.275 1.00 38.88 85 ASP A C 1
ATOM 710 O O . ASP A 1 85 ? 6.338 4.081 28.651 1.00 38.88 85 ASP A O 1
ATOM 714 N N . THR A 1 86 ? 5.048 3.342 26.977 1.00 41.62 86 THR A N 1
ATOM 715 C CA . THR A 1 86 ? 5.956 3.817 25.920 1.00 41.62 86 THR A CA 1
ATOM 716 C C . THR A 1 86 ? 5.499 5.090 25.222 1.00 41.62 86 THR A C 1
ATOM 718 O O . THR A 1 86 ? 6.299 5.644 24.479 1.00 41.62 86 THR A O 1
ATOM 721 N N . ASP A 1 87 ? 4.261 5.558 25.440 1.00 39.53 87 ASP A N 1
ATOM 722 C CA . ASP A 1 87 ? 3.661 6.775 24.849 1.00 39.53 87 ASP A CA 1
ATOM 723 C C . ASP A 1 87 ? 3.770 6.944 23.313 1.00 39.53 87 ASP A C 1
ATOM 725 O O . ASP A 1 87 ? 3.347 7.960 22.761 1.00 39.53 87 ASP A O 1
ATOM 729 N N . ILE A 1 88 ? 4.291 5.949 22.591 1.00 40.62 88 ILE A N 1
ATOM 730 C CA . ILE A 1 88 ? 4.617 6.039 21.166 1.00 40.62 88 ILE A CA 1
ATOM 731 C C . ILE A 1 88 ? 3.644 5.173 20.370 1.00 40.62 88 ILE A C 1
ATOM 733 O O . ILE A 1 88 ? 3.736 3.947 20.389 1.00 40.62 88 ILE A O 1
ATOM 737 N N . ALA A 1 89 ? 2.751 5.800 19.597 1.00 45.94 89 ALA A N 1
ATOM 738 C CA . ALA A 1 89 ? 2.012 5.100 18.555 1.00 45.94 89 ALA A CA 1
ATOM 739 C C . ALA A 1 89 ? 2.991 4.749 17.439 1.00 45.94 89 ALA A C 1
ATOM 741 O O . ALA A 1 89 ? 3.411 5.611 16.663 1.00 45.94 89 ALA A O 1
ATOM 742 N N . THR A 1 90 ? 3.382 3.488 17.330 1.00 48.44 90 THR A N 1
ATOM 743 C CA . THR A 1 90 ? 4.155 3.080 16.170 1.00 48.44 90 THR A CA 1
ATOM 744 C C . THR A 1 90 ? 3.260 3.067 14.934 1.00 48.44 90 THR A C 1
ATOM 746 O O . THR A 1 90 ? 2.521 2.119 14.698 1.00 48.44 90 THR A O 1
ATOM 749 N N . LEU A 1 91 ? 3.379 4.087 14.081 1.00 49.03 91 LEU A N 1
ATOM 750 C CA . LEU A 1 91 ? 2.936 4.030 12.685 1.00 49.03 91 LEU A CA 1
ATOM 751 C C . LEU A 1 91 ? 3.899 3.092 11.924 1.00 49.03 91 LEU A C 1
ATOM 753 O O . LEU A 1 91 ? 4.713 3.512 11.098 1.00 49.03 91 LEU A O 1
ATOM 757 N N . ILE A 1 92 ? 3.918 1.812 12.321 1.00 50.12 92 ILE A N 1
ATOM 758 C CA . ILE A 1 92 ? 4.818 0.806 11.763 1.00 50.12 92 ILE A CA 1
ATOM 759 C C . ILE A 1 92 ? 4.250 0.306 10.455 1.00 50.12 92 ILE A C 1
ATOM 761 O O . ILE A 1 92 ? 3.141 -0.198 10.341 1.00 50.12 92 ILE A O 1
ATOM 765 N N . THR A 1 93 ? 5.153 0.352 9.500 1.00 43.56 93 THR A N 1
ATOM 766 C CA . THR A 1 93 ? 5.108 -0.297 8.210 1.00 43.56 93 THR A CA 1
ATOM 767 C C . THR A 1 93 ? 6.278 -1.258 8.245 1.00 43.56 93 THR A C 1
ATOM 769 O O . THR A 1 93 ? 7.348 -0.907 8.750 1.00 43.56 93 THR A O 1
ATOM 772 N N . ALA A 1 94 ? 6.095 -2.464 7.720 1.00 42.44 94 ALA A N 1
ATOM 773 C CA . ALA A 1 94 ? 6.970 -3.615 7.929 1.00 42.44 94 ALA A CA 1
ATOM 774 C C . ALA A 1 94 ? 8.476 -3.440 7.608 1.00 42.44 94 ALA A C 1
ATOM 776 O O . ALA A 1 94 ? 9.223 -4.391 7.822 1.00 42.44 94 ALA A O 1
ATOM 777 N N . LYS A 1 95 ? 8.960 -2.294 7.097 1.00 39.81 95 LYS A N 1
ATOM 778 C CA . LYS A 1 95 ? 10.396 -2.071 6.837 1.00 39.81 95 LYS A CA 1
ATOM 779 C C . LYS A 1 95 ? 10.954 -0.657 7.046 1.00 39.81 95 LYS A C 1
ATOM 781 O O . LYS A 1 95 ? 12.132 -0.497 6.776 1.00 39.81 95 LYS A O 1
ATOM 786 N N . ASN A 1 96 ? 10.196 0.342 7.499 1.00 42.06 96 ASN A N 1
ATOM 787 C CA . ASN A 1 96 ? 10.733 1.664 7.875 1.00 42.06 96 ASN A CA 1
ATOM 788 C C . ASN A 1 96 ? 9.711 2.372 8.776 1.00 42.06 96 ASN A C 1
ATOM 790 O O . ASN A 1 96 ? 8.588 2.637 8.345 1.00 42.06 96 ASN A O 1
ATOM 794 N N . THR A 1 97 ? 10.097 2.649 10.020 1.00 45.91 97 THR A N 1
ATOM 795 C CA . THR A 1 97 ? 9.310 3.403 11.003 1.00 45.91 97 THR A CA 1
ATOM 796 C C . THR A 1 97 ? 9.186 4.856 10.559 1.00 45.91 97 THR A C 1
ATOM 798 O O . THR A 1 97 ? 10.202 5.543 10.427 1.00 45.91 97 THR A O 1
ATOM 801 N N . TYR A 1 98 ? 7.964 5.343 10.336 1.00 43.62 98 TYR A N 1
ATOM 802 C CA . TYR A 1 98 ? 7.747 6.784 10.271 1.00 43.62 98 TYR A CA 1
ATOM 803 C C . TYR A 1 98 ? 7.869 7.356 11.685 1.00 43.62 98 TYR A C 1
ATOM 805 O O . TYR A 1 98 ? 7.346 6.799 12.645 1.00 43.62 98 TYR A O 1
ATOM 813 N N . ASN A 1 99 ? 8.602 8.458 11.804 1.00 42.72 99 ASN A N 1
ATOM 814 C CA . ASN A 1 99 ? 8.750 9.216 13.037 1.00 42.72 99 ASN A CA 1
ATOM 815 C C . ASN A 1 99 ? 7.483 10.074 13.212 1.00 42.72 99 ASN A C 1
ATOM 817 O O . ASN A 1 99 ? 7.464 11.230 12.792 1.00 42.72 99 ASN A O 1
ATOM 821 N N . THR A 1 100 ? 6.384 9.486 13.695 1.00 45.44 100 THR A N 1
ATOM 822 C CA . THR A 1 100 ? 5.133 10.217 13.955 1.00 45.44 100 THR A CA 1
ATOM 823 C C . THR A 1 100 ? 4.972 10.480 15.447 1.00 45.44 100 THR A C 1
ATOM 825 O O . THR A 1 100 ? 5.081 9.575 16.265 1.00 45.44 100 THR A O 1
ATOM 828 N N . ALA A 1 101 ? 4.683 11.734 15.805 1.00 49.81 101 ALA A N 1
ATOM 829 C CA . ALA A 1 101 ? 4.387 12.172 17.173 1.00 49.81 101 ALA A CA 1
ATOM 830 C C . ALA A 1 101 ? 2.931 11.862 17.587 1.00 49.81 101 ALA A C 1
ATOM 832 O O . ALA A 1 101 ? 2.279 12.656 18.259 1.00 49.81 101 ALA A O 1
ATOM 833 N N . THR A 1 102 ? 2.392 10.738 17.121 1.00 62.62 102 THR A N 1
ATOM 834 C CA . THR A 1 102 ? 1.062 10.242 17.486 1.00 62.62 102 THR A CA 1
ATOM 835 C C . THR A 1 102 ? 1.170 9.500 18.812 1.00 62.62 102 THR A C 1
ATOM 837 O O . THR A 1 102 ? 1.983 8.585 18.938 1.00 62.62 102 THR A O 1
ATOM 840 N N . GLY A 1 103 ? 0.383 9.912 19.803 1.00 71.06 103 GLY A N 1
ATOM 841 C CA . GLY A 1 103 ? 0.390 9.346 21.152 1.00 71.06 103 GLY A CA 1
ATOM 842 C C . GLY A 1 103 ? -0.981 8.821 21.563 1.00 71.06 103 GLY A C 1
ATOM 843 O O . GLY A 1 103 ? -1.909 8.745 20.757 1.00 71.06 103 GLY A O 1
ATOM 844 N N . TRP A 1 104 ? -1.111 8.461 22.835 1.00 84.50 104 TRP A N 1
ATOM 845 C CA . TRP A 1 104 ? -2.393 8.088 23.421 1.00 84.50 104 TRP A CA 1
ATOM 846 C C . TRP A 1 104 ? -3.305 9.300 23.586 1.00 84.50 104 TRP A C 1
ATOM 848 O O . TRP A 1 104 ? -2.914 10.316 24.161 1.00 84.50 104 TRP A O 1
ATOM 858 N N . HIS A 1 105 ? -4.561 9.150 23.172 1.00 89.62 105 HIS A N 1
ATOM 859 C CA . HIS A 1 105 ? -5.621 10.083 23.532 1.00 89.62 105 HIS A CA 1
ATOM 860 C C . HIS A 1 105 ? -6.395 9.535 24.715 1.00 89.62 105 HIS A C 1
ATOM 862 O O . HIS A 1 105 ? -6.876 8.400 24.687 1.00 89.62 105 HIS A O 1
ATOM 868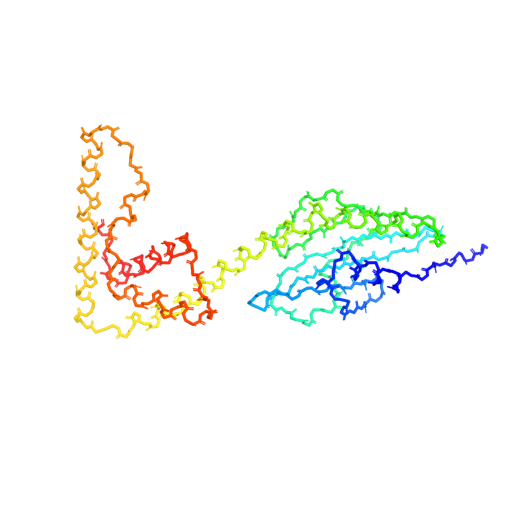 N N . ASN A 1 106 ? -6.512 10.356 25.752 1.00 90.31 106 ASN A N 1
ATOM 869 C CA . ASN A 1 106 ? -7.027 9.946 27.048 1.00 90.31 106 ASN A CA 1
ATOM 870 C C . ASN A 1 106 ? -8.269 10.751 27.404 1.00 90.31 106 ASN A C 1
ATOM 872 O O . ASN A 1 106 ? -8.293 11.971 27.249 1.00 90.31 106 ASN A O 1
ATOM 876 N N . ILE A 1 107 ? -9.272 10.069 27.945 1.00 91.25 107 ILE A N 1
ATOM 877 C CA . ILE A 1 107 ? -10.432 10.703 28.569 1.00 91.25 107 ILE A CA 1
ATOM 878 C C . ILE A 1 107 ? -10.742 10.031 29.899 1.00 91.25 107 ILE A C 1
ATOM 880 O O . ILE A 1 107 ? -10.437 8.853 30.118 1.00 91.25 107 ILE A O 1
ATOM 884 N N . GLU A 1 108 ? -11.425 10.755 30.780 1.00 89.69 108 GLU A N 1
ATOM 885 C CA . GLU A 1 108 ? -12.135 10.089 31.861 1.00 89.69 108 GLU A CA 1
ATOM 886 C C . GLU A 1 108 ? -13.208 9.202 31.220 1.00 89.69 108 GLU A C 1
ATOM 888 O O . GLU A 1 108 ? -13.820 9.580 30.224 1.00 89.69 108 GLU A O 1
ATOM 893 N N . SER A 1 109 ? -13.442 8.001 31.750 1.00 86.69 109 SER A N 1
ATOM 894 C CA . SER A 1 109 ? -14.386 7.033 31.171 1.00 86.69 109 SER A CA 1
ATOM 895 C C . SER A 1 109 ? -15.859 7.454 31.356 1.00 86.69 109 SER A C 1
ATOM 897 O O . SER A 1 109 ? -16.656 6.749 31.981 1.00 86.69 109 SER A O 1
ATOM 899 N N . LYS A 1 110 ? -16.220 8.607 30.786 1.00 88.56 110 LYS A N 1
ATOM 900 C CA . LYS A 1 110 ? -17.524 9.264 30.736 1.00 88.56 110 LYS A CA 1
ATOM 901 C C . LYS A 1 110 ? -17.981 9.338 29.279 1.00 88.56 110 LYS A C 1
ATOM 903 O O . LYS A 1 110 ? -17.208 9.681 28.390 1.00 88.56 110 LYS A O 1
ATOM 908 N N . ALA A 1 111 ? -19.250 9.021 29.029 1.00 87.12 111 ALA A N 1
ATOM 909 C CA . ALA A 1 111 ? -19.786 8.929 27.668 1.00 87.12 111 ALA A CA 1
ATOM 910 C C . ALA A 1 111 ? -19.719 10.257 26.890 1.00 87.12 111 ALA A C 1
ATOM 912 O O . ALA A 1 111 ? -19.525 10.240 25.679 1.00 87.12 111 ALA A O 1
ATOM 913 N N . GLU A 1 112 ? -19.840 11.386 27.587 1.00 90.62 112 GLU A N 1
ATOM 914 C CA . GLU A 1 112 ? -19.833 12.738 27.010 1.00 90.62 112 GLU A CA 1
ATOM 915 C C . GLU A 1 112 ? -18.505 13.085 26.322 1.00 90.62 112 GLU A C 1
ATOM 917 O O . GLU A 1 112 ? -18.505 13.781 25.313 1.00 90.62 112 GLU A O 1
ATOM 922 N N . GLN A 1 113 ? -17.387 12.536 26.808 1.00 91.38 113 GLN A N 1
ATOM 923 C CA . GLN A 1 113 ? -16.041 12.818 26.294 1.00 91.38 113 GLN A CA 1
ATOM 924 C C . GLN A 1 113 ? -15.647 11.930 25.098 1.00 91.38 113 GLN A C 1
ATOM 926 O O . GLN A 1 113 ? -14.585 12.113 24.505 1.00 91.38 113 GLN A O 1
ATOM 931 N N . LEU A 1 114 ? -16.486 10.957 24.711 1.00 92.81 114 LEU A N 1
ATOM 932 C CA . LEU A 1 114 ? -16.161 10.030 23.619 1.00 92.81 114 LEU A CA 1
ATOM 933 C C . LEU A 1 114 ? -16.045 10.712 22.257 1.00 92.81 114 LEU A C 1
ATOM 935 O O . LEU A 1 114 ? -15.217 10.302 21.450 1.00 92.81 114 LEU A O 1
ATOM 939 N N . ASN A 1 115 ? -16.876 11.720 21.987 1.00 92.94 115 ASN A N 1
ATOM 940 C CA . ASN A 1 115 ? -16.809 12.425 20.709 1.00 92.94 115 ASN A CA 1
ATOM 941 C C . ASN A 1 115 ? -15.504 13.211 20.591 1.00 92.94 115 ASN A C 1
ATOM 943 O O . ASN A 1 115 ? -14.853 13.121 19.556 1.00 92.94 115 ASN A O 1
ATOM 947 N N . ASP A 1 116 ? -15.082 13.889 21.659 1.00 92.69 116 ASP A N 1
ATOM 948 C CA . ASP A 1 116 ? -13.813 14.621 21.683 1.00 92.69 116 ASP A CA 1
ATOM 949 C C . ASP A 1 116 ? -12.627 13.675 21.458 1.00 92.69 116 ASP A C 1
ATOM 951 O O . ASP A 1 116 ? -11.729 13.970 20.670 1.00 92.69 116 ASP A O 1
ATOM 955 N N . LEU A 1 117 ? -12.666 12.488 22.076 1.00 93.38 117 LEU A N 1
ATOM 956 C CA . LEU A 1 117 ? -11.676 11.435 21.851 1.00 93.38 117 LEU A CA 1
ATOM 957 C C . LEU A 1 117 ? -11.623 10.995 20.379 1.00 93.38 117 LEU A C 1
ATOM 959 O O . LEU A 1 117 ? -10.544 10.821 19.817 1.00 93.38 117 LEU A O 1
ATOM 963 N N . PHE A 1 118 ? -12.776 10.801 19.739 1.00 94.69 118 PHE A N 1
ATOM 964 C CA . PHE A 1 118 ? -12.821 10.384 18.339 1.00 94.69 118 PHE A CA 1
ATOM 965 C C . PHE A 1 118 ? -12.434 11.499 17.364 1.00 94.69 118 PHE A C 1
ATOM 967 O O . PHE A 1 118 ? -11.826 11.198 16.340 1.00 94.69 118 PHE A O 1
ATOM 974 N N . GLU A 1 119 ? -12.693 12.767 17.689 1.00 95.00 119 GLU A N 1
ATOM 975 C CA . GLU A 1 119 ? -12.187 13.909 16.916 1.00 95.00 119 GLU A CA 1
ATOM 976 C C . GLU A 1 119 ? -10.651 13.964 16.925 1.00 95.00 119 GLU A C 1
ATOM 978 O O . GLU A 1 119 ? -10.039 14.316 15.916 1.00 95.00 119 GLU A O 1
ATOM 983 N N . LEU A 1 120 ? -10.004 13.581 18.032 1.00 92.00 120 LEU A N 1
ATOM 984 C CA . LEU A 1 120 ? -8.542 13.466 18.089 1.00 92.00 120 LEU A CA 1
ATOM 985 C C . LEU A 1 120 ? -8.029 12.340 17.180 1.00 92.00 120 LEU A C 1
ATOM 987 O O . LEU A 1 120 ? -7.143 12.572 16.361 1.00 92.00 120 LEU A O 1
ATOM 991 N N . ILE A 1 121 ? -8.656 11.160 17.229 1.00 91.19 121 ILE A N 1
ATOM 992 C CA . ILE A 1 121 ? -8.331 10.048 16.319 1.00 91.19 121 ILE A CA 1
ATOM 993 C C . ILE A 1 121 ? -8.551 10.441 14.855 1.00 91.19 121 ILE A C 1
ATOM 995 O O . ILE A 1 121 ? -7.735 10.118 13.994 1.00 91.19 121 ILE A O 1
ATOM 999 N N . LYS A 1 122 ? -9.628 11.172 14.555 1.00 93.12 122 LYS A N 1
ATOM 1000 C CA . LYS A 1 122 ? -9.898 11.689 13.212 1.00 93.12 122 LYS A CA 1
ATOM 1001 C C . LYS A 1 122 ? -8.768 12.598 12.730 1.00 93.12 122 LYS A C 1
ATOM 1003 O O . LYS A 1 122 ? -8.300 12.425 11.609 1.00 93.12 122 LYS A O 1
ATOM 1008 N N . LYS A 1 123 ? -8.316 13.536 13.570 1.00 89.62 123 LYS A N 1
ATOM 1009 C C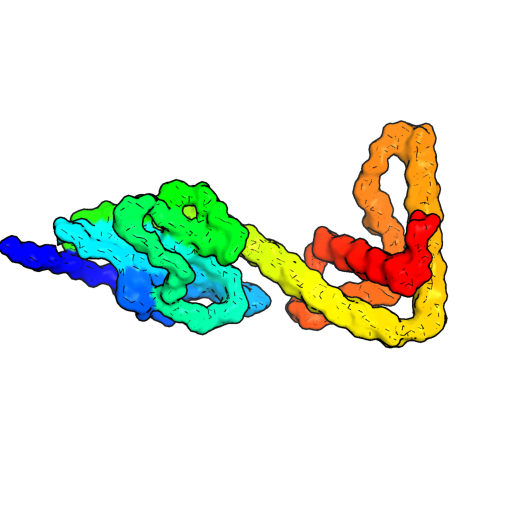A . LYS A 1 123 ? -7.189 14.424 13.243 1.00 89.62 123 LYS A CA 1
ATOM 1010 C C . LYS A 1 123 ? -5.921 13.636 12.939 1.00 89.62 123 LYS A C 1
ATOM 1012 O O . LYS A 1 123 ? -5.231 13.976 11.985 1.00 89.62 123 LYS A O 1
ATOM 1017 N N . ASP A 1 124 ? -5.634 12.580 13.693 1.00 87.00 124 ASP A N 1
ATOM 1018 C CA . ASP A 1 124 ? -4.470 11.733 13.418 1.00 87.00 124 ASP A CA 1
ATOM 1019 C C . ASP A 1 124 ? -4.589 11.015 12.069 1.00 87.00 124 ASP A C 1
ATOM 1021 O O . ASP A 1 124 ? -3.617 10.937 11.312 1.00 87.00 124 ASP A O 1
ATOM 1025 N N . ILE A 1 125 ? -5.788 10.527 11.736 1.00 88.75 125 ILE A N 1
ATOM 1026 C CA . ILE A 1 125 ? -6.046 9.895 10.440 1.00 88.75 125 ILE A CA 1
ATOM 1027 C C . ILE A 1 125 ? -5.824 10.892 9.296 1.00 88.75 125 ILE A C 1
ATOM 1029 O O . ILE A 1 125 ? -5.100 10.584 8.345 1.00 88.75 125 ILE A O 1
ATOM 1033 N N . ASP A 1 126 ? -6.403 12.086 9.410 1.00 87.38 126 ASP A N 1
ATOM 1034 C CA . ASP A 1 126 ? -6.303 13.138 8.396 1.00 87.38 126 ASP A CA 1
ATOM 1035 C C . ASP A 1 126 ? -4.855 13.622 8.213 1.00 87.38 126 ASP A C 1
ATOM 1037 O O . ASP A 1 126 ? -4.404 13.814 7.085 1.00 87.38 126 ASP A O 1
ATOM 1041 N N . ASN A 1 127 ? -4.112 13.789 9.312 1.00 83.31 127 ASN A N 1
ATOM 1042 C CA . ASN A 1 127 ? -2.768 14.367 9.285 1.00 83.31 127 ASN A CA 1
ATOM 1043 C C . ASN A 1 127 ? -1.677 13.372 8.871 1.00 83.31 127 ASN A C 1
ATOM 1045 O O . ASN A 1 127 ? -0.686 13.782 8.268 1.00 83.31 127 ASN A O 1
ATOM 1049 N N . TYR A 1 128 ? -1.816 12.090 9.228 1.00 80.81 128 TYR A N 1
ATOM 1050 C CA . TYR A 1 128 ? -0.706 11.132 9.133 1.00 80.81 128 TYR A CA 1
ATOM 1051 C C . TYR A 1 128 ? -1.045 9.878 8.329 1.00 80.81 128 TYR A C 1
ATOM 1053 O O . TYR A 1 128 ? -0.216 9.389 7.561 1.00 80.81 128 TYR A O 1
ATOM 1061 N N . VAL A 1 129 ? -2.253 9.339 8.491 1.00 83.31 129 VAL A N 1
ATOM 1062 C CA . VAL A 1 129 ? -2.604 8.016 7.953 1.00 83.31 129 VAL A CA 1
ATOM 1063 C C . VAL A 1 129 ? -2.864 8.067 6.448 1.00 83.31 129 VAL A C 1
ATOM 1065 O O . VAL A 1 129 ? -2.403 7.194 5.713 1.00 83.31 129 VAL A O 1
ATOM 1068 N N . MET A 1 130 ? -3.551 9.103 5.961 1.00 86.50 130 MET A N 1
ATOM 1069 C CA . MET A 1 130 ? -3.901 9.204 4.539 1.00 86.50 130 MET A CA 1
ATOM 1070 C C . MET A 1 130 ? -2.675 9.405 3.634 1.00 86.50 130 MET A C 1
ATOM 1072 O O . MET A 1 130 ? -2.527 8.691 2.641 1.00 86.50 130 MET A O 1
ATOM 1076 N N . ASP A 1 131 ? -1.758 10.305 4.004 1.00 80.50 131 ASP A N 1
ATOM 1077 C CA . ASP A 1 131 ? -0.488 10.517 3.285 1.00 80.50 131 ASP A CA 1
ATOM 1078 C C . ASP A 1 131 ? 0.388 9.251 3.294 1.00 80.50 131 ASP A C 1
ATOM 1080 O O . ASP A 1 131 ? 1.022 8.895 2.294 1.00 80.50 131 ASP A O 1
ATOM 1084 N N . TYR A 1 132 ? 0.380 8.514 4.407 1.00 80.69 132 TYR A N 1
ATOM 1085 C CA . TYR A 1 132 ? 1.072 7.237 4.504 1.00 80.69 132 TYR A CA 1
ATOM 1086 C C . TYR A 1 132 ? 0.542 6.198 3.496 1.00 80.69 132 TYR A C 1
ATOM 1088 O O . TYR A 1 132 ? 1.341 5.563 2.793 1.00 80.69 132 TYR A O 1
ATOM 1096 N N . PHE A 1 133 ? -0.782 6.046 3.380 1.00 82.94 133 PHE A N 1
ATOM 1097 C CA . PHE A 1 133 ? -1.382 5.143 2.394 1.00 82.94 133 PHE A CA 1
ATOM 1098 C C . PHE A 1 133 ? -1.014 5.535 0.965 1.00 82.94 133 PHE A C 1
ATOM 1100 O O . PHE A 1 133 ? -0.593 4.677 0.189 1.00 82.94 133 PHE A O 1
ATOM 1107 N N . GLU A 1 134 ? -1.059 6.826 0.629 1.00 80.75 134 GLU A N 1
ATOM 1108 C CA . GLU A 1 134 ? -0.686 7.299 -0.707 1.00 80.75 134 GLU A CA 1
ATOM 1109 C C . GLU A 1 134 ? 0.770 6.939 -1.055 1.00 80.75 134 GLU A C 1
ATOM 1111 O O . GLU A 1 134 ? 1.065 6.434 -2.146 1.00 80.75 134 GLU A O 1
ATOM 1116 N N . LYS A 1 135 ? 1.698 7.140 -0.111 1.00 77.06 135 LYS A N 1
ATOM 1117 C CA . LYS A 1 135 ? 3.110 6.752 -0.268 1.00 77.06 135 LYS A CA 1
ATOM 1118 C C . LYS A 1 135 ? 3.269 5.243 -0.450 1.00 77.06 135 LYS A C 1
ATOM 1120 O O . LYS A 1 135 ? 4.072 4.811 -1.283 1.00 77.06 135 LYS A O 1
ATOM 1125 N N . CYS A 1 136 ? 2.503 4.440 0.283 1.00 73.25 136 CYS A N 1
ATOM 1126 C CA . CYS A 1 136 ? 2.542 2.987 0.150 1.00 73.25 136 CYS A CA 1
ATOM 1127 C C . CYS A 1 136 ? 1.977 2.502 -1.171 1.00 73.25 136 CYS A C 1
ATOM 1129 O O . CYS A 1 136 ? 2.606 1.663 -1.808 1.00 73.25 136 CYS A O 1
ATOM 1131 N N . HIS A 1 137 ? 0.852 3.045 -1.625 1.00 73.69 137 HIS A N 1
ATOM 1132 C CA . HIS A 1 137 ? 0.262 2.676 -2.910 1.00 73.69 137 HIS A CA 1
ATOM 1133 C C . HIS A 1 137 ? 1.215 2.988 -4.057 1.00 73.69 137 HIS A C 1
ATOM 1135 O O . HIS A 1 137 ? 1.433 2.131 -4.908 1.00 73.69 137 HIS A O 1
ATOM 1141 N N . LYS A 1 138 ? 1.869 4.159 -4.042 1.00 71.06 138 LYS A N 1
ATOM 1142 C CA . LYS A 1 138 ? 2.902 4.510 -5.035 1.00 71.06 138 LYS A CA 1
ATOM 1143 C C . LYS A 1 138 ? 4.015 3.461 -5.095 1.00 71.06 138 LYS A C 1
ATOM 1145 O O . LYS A 1 138 ? 4.407 3.057 -6.189 1.00 71.06 138 LYS A O 1
ATOM 1150 N N . LYS A 1 139 ? 4.482 2.990 -3.936 1.00 68.62 139 LYS A N 1
ATOM 1151 C CA . LYS A 1 139 ? 5.532 1.968 -3.833 1.00 68.62 139 LYS A CA 1
ATOM 1152 C C . LYS A 1 139 ? 5.052 0.570 -4.243 1.00 68.62 139 LYS A C 1
ATOM 1154 O O . LYS A 1 139 ? 5.712 -0.114 -5.015 1.00 68.62 139 LYS A O 1
ATOM 1159 N N . ILE A 1 140 ? 3.893 0.144 -3.750 1.00 64.25 140 ILE A N 1
ATOM 1160 C CA . ILE A 1 140 ? 3.300 -1.164 -4.057 1.00 64.25 140 ILE A CA 1
ATOM 1161 C C . ILE A 1 140 ? 3.025 -1.277 -5.555 1.00 64.25 140 ILE A C 1
ATOM 1163 O O . ILE A 1 140 ? 3.378 -2.276 -6.182 1.00 64.25 140 ILE A O 1
ATOM 1167 N N . ASN A 1 141 ? 2.460 -0.225 -6.145 1.00 65.25 141 ASN A N 1
ATOM 1168 C CA . ASN A 1 141 ? 2.215 -0.173 -7.574 1.00 65.25 141 ASN A CA 1
ATOM 1169 C C . ASN A 1 141 ? 3.534 -0.209 -8.352 1.00 65.25 141 ASN A C 1
ATOM 1171 O O . ASN A 1 141 ? 3.650 -1.023 -9.265 1.00 65.25 141 ASN A O 1
ATOM 1175 N N . SER A 1 142 ? 4.567 0.558 -7.965 1.00 65.12 142 SER A N 1
ATOM 1176 C CA . SER A 1 142 ? 5.874 0.454 -8.632 1.00 65.12 142 SER A CA 1
ATOM 1177 C C . SER A 1 142 ? 6.453 -0.962 -8.572 1.00 65.12 142 SER A C 1
ATOM 1179 O O . SER A 1 142 ? 6.931 -1.462 -9.588 1.00 65.12 142 SER A O 1
ATOM 1181 N N . ASP A 1 143 ? 6.354 -1.642 -7.431 1.00 64.25 143 ASP A N 1
ATOM 1182 C CA . ASP A 1 143 ? 6.919 -2.982 -7.242 1.00 64.25 143 ASP A CA 1
ATOM 1183 C C . ASP A 1 143 ? 6.134 -4.060 -8.022 1.00 64.25 143 ASP A C 1
ATOM 1185 O O . ASP A 1 143 ? 6.737 -4.927 -8.670 1.00 64.25 143 ASP A O 1
ATOM 1189 N N . LYS A 1 144 ? 4.793 -3.989 -8.042 1.00 65.06 144 LYS A N 1
ATOM 1190 C CA . LYS A 1 144 ? 3.929 -4.873 -8.851 1.00 65.06 144 LYS A CA 1
ATOM 1191 C C . LYS A 1 144 ? 4.193 -4.693 -10.343 1.00 65.06 144 LYS A C 1
ATOM 1193 O O . LYS A 1 144 ? 4.389 -5.689 -11.044 1.00 65.06 144 LYS A O 1
ATOM 1198 N N . TYR A 1 145 ? 4.249 -3.446 -10.818 1.00 66.94 145 TYR A N 1
ATOM 1199 C CA . TYR A 1 145 ? 4.569 -3.146 -12.214 1.00 66.94 145 TYR A CA 1
ATOM 1200 C C . TYR A 1 145 ? 5.920 -3.732 -12.604 1.00 66.94 145 TYR A C 1
ATOM 1202 O O . TYR A 1 145 ? 6.018 -4.425 -13.615 1.00 66.94 145 TYR A O 1
ATOM 1210 N N . MET A 1 146 ? 6.941 -3.526 -11.772 1.00 65.00 146 MET A N 1
ATOM 1211 C CA . MET A 1 146 ? 8.279 -4.061 -12.010 1.00 65.00 146 MET A CA 1
ATOM 1212 C C . MET A 1 146 ? 8.304 -5.590 -12.043 1.00 65.00 146 MET A C 1
ATOM 1214 O O . MET A 1 146 ? 8.982 -6.166 -12.889 1.00 65.00 146 MET A O 1
ATOM 1218 N N . THR A 1 147 ? 7.540 -6.253 -11.176 1.00 67.12 147 THR A N 1
ATOM 1219 C CA . THR A 1 147 ? 7.476 -7.721 -11.121 1.00 67.12 147 THR A CA 1
ATOM 1220 C C . THR A 1 147 ? 6.814 -8.303 -12.370 1.00 67.12 147 THR A C 1
ATOM 1222 O O . THR A 1 147 ? 7.410 -9.143 -13.044 1.00 67.12 147 THR A O 1
ATOM 1225 N N . VAL A 1 148 ? 5.620 -7.817 -12.729 1.00 69.88 148 VAL A N 1
ATOM 1226 C CA . VAL A 1 148 ? 4.888 -8.277 -13.925 1.00 69.88 148 VAL A CA 1
ATOM 1227 C C . VAL A 1 148 ? 5.689 -7.989 -15.192 1.00 69.88 148 VAL A C 1
ATOM 1229 O O . VAL A 1 148 ? 5.845 -8.869 -16.038 1.00 69.88 148 VAL A O 1
ATOM 1232 N N . MET A 1 149 ? 6.255 -6.784 -15.294 1.00 72.25 149 MET A N 1
ATOM 1233 C CA . MET A 1 149 ? 7.121 -6.396 -16.402 1.00 72.25 149 MET A CA 1
ATOM 1234 C C . MET A 1 149 ? 8.331 -7.329 -16.503 1.00 72.25 149 MET A C 1
ATOM 1236 O O . MET A 1 149 ? 8.566 -7.884 -17.570 1.00 72.25 149 MET A O 1
ATOM 1240 N N . ASN A 1 150 ? 9.081 -7.548 -15.421 1.00 65.62 150 ASN A N 1
ATOM 1241 C CA . ASN A 1 150 ? 10.275 -8.395 -15.460 1.00 65.62 150 ASN A CA 1
ATOM 1242 C C . ASN A 1 150 ? 9.943 -9.828 -15.895 1.00 65.62 150 ASN A C 1
ATOM 1244 O O . ASN A 1 150 ? 10.618 -10.361 -16.774 1.00 65.62 150 ASN A O 1
ATOM 1248 N N . CYS A 1 151 ? 8.885 -10.430 -15.343 1.00 72.44 151 CYS A N 1
ATOM 1249 C CA . CYS A 1 151 ? 8.459 -11.774 -15.731 1.00 72.44 151 CYS A CA 1
ATOM 1250 C C . CYS A 1 151 ? 8.045 -11.843 -17.208 1.00 72.44 151 CYS A C 1
ATOM 1252 O O . CYS A 1 151 ? 8.490 -12.739 -17.928 1.00 72.44 151 CYS A O 1
ATOM 1254 N N . TYR A 1 152 ? 7.234 -10.888 -17.677 1.00 81.56 152 TYR A N 1
ATOM 1255 C CA . TYR A 1 152 ? 6.773 -10.852 -19.065 1.00 81.56 152 TYR A CA 1
ATOM 1256 C C . TYR A 1 152 ? 7.930 -10.651 -20.044 1.00 81.56 152 TYR A C 1
ATOM 1258 O O . TYR A 1 152 ? 8.096 -11.424 -20.984 1.00 81.56 152 TYR A O 1
ATOM 1266 N N . VAL A 1 153 ? 8.763 -9.639 -19.803 1.00 73.94 153 VAL A N 1
ATOM 1267 C CA . VAL A 1 153 ? 9.869 -9.266 -20.690 1.00 73.94 153 VAL A CA 1
ATOM 1268 C C . VAL A 1 153 ? 10.894 -10.400 -20.765 1.00 73.94 153 VAL A C 1
ATOM 1270 O O . VAL A 1 153 ? 11.333 -10.737 -21.860 1.00 73.94 153 VAL A O 1
ATOM 1273 N N . GLN A 1 154 ? 11.234 -11.053 -19.648 1.00 72.12 154 GLN A N 1
ATOM 1274 C CA . GLN A 1 154 ? 12.134 -12.214 -19.665 1.00 72.12 154 GLN A CA 1
ATOM 1275 C C . GLN A 1 154 ? 11.560 -13.400 -20.448 1.00 72.12 154 GLN A C 1
ATOM 1277 O O . GLN A 1 154 ? 12.307 -14.089 -21.143 1.00 72.12 154 GLN A O 1
ATOM 1282 N N . ALA A 1 155 ? 10.253 -13.655 -20.340 1.00 81.12 155 ALA A N 1
ATOM 1283 C CA . ALA A 1 155 ? 9.597 -14.713 -21.102 1.00 81.12 155 ALA A CA 1
ATOM 1284 C C . ALA A 1 155 ? 9.591 -14.395 -22.604 1.00 81.12 155 ALA A C 1
ATOM 1286 O O . ALA A 1 155 ? 10.029 -15.219 -23.402 1.00 81.12 155 ALA A O 1
ATOM 1287 N N . GLN A 1 156 ? 9.173 -13.184 -22.981 1.00 83.44 156 GLN A N 1
ATOM 1288 C CA . GLN A 1 156 ? 9.116 -12.761 -24.381 1.00 83.44 156 GLN A CA 1
ATOM 1289 C C . GLN A 1 156 ? 10.497 -12.668 -25.026 1.00 83.44 156 GLN A C 1
ATOM 1291 O O . GLN A 1 156 ? 10.651 -13.032 -26.187 1.00 83.44 156 GLN A O 1
ATOM 1296 N N . PHE A 1 157 ? 11.518 -12.242 -24.280 1.00 81.38 157 PHE A N 1
ATOM 1297 C CA . PHE A 1 157 ? 12.886 -12.179 -24.786 1.00 81.38 157 PHE A CA 1
ATOM 1298 C C . PHE A 1 157 ? 13.386 -13.542 -25.277 1.00 81.38 157 PHE A C 1
ATOM 1300 O O . PHE A 1 157 ? 14.002 -13.627 -26.334 1.00 81.38 157 PHE A O 1
ATOM 1307 N N . LYS A 1 158 ? 13.061 -14.623 -24.556 1.00 82.19 158 LYS A N 1
ATOM 1308 C CA . LYS A 1 158 ? 13.417 -15.997 -24.950 1.00 82.19 158 LYS A CA 1
ATOM 1309 C C . LYS A 1 158 ? 12.684 -16.485 -26.203 1.00 82.19 158 LYS A C 1
ATOM 1311 O O . LYS A 1 158 ? 13.090 -17.491 -26.772 1.00 82.19 158 LYS A O 1
ATOM 1316 N N . MET A 1 159 ? 11.601 -15.816 -26.594 1.00 86.62 159 MET A N 1
ATOM 1317 C CA . MET A 1 159 ? 10.777 -16.177 -27.749 1.00 86.62 159 MET A CA 1
ATOM 1318 C C . MET A 1 159 ? 11.120 -15.372 -29.007 1.00 86.62 159 MET A C 1
ATOM 1320 O O . MET A 1 159 ? 10.532 -15.631 -30.054 1.00 86.62 159 MET A O 1
ATOM 1324 N N . LEU A 1 160 ? 12.042 -14.407 -28.919 1.00 86.94 160 LEU A N 1
ATOM 1325 C CA . LEU A 1 160 ? 12.459 -13.610 -30.070 1.00 86.94 160 LEU A CA 1
ATOM 1326 C C . LEU A 1 160 ? 13.152 -14.490 -31.113 1.00 86.94 160 LEU A C 1
ATOM 1328 O O . LEU A 1 160 ? 14.058 -15.258 -30.786 1.00 86.94 160 LEU A O 1
ATOM 1332 N N . CYS A 1 161 ? 12.766 -14.338 -32.377 1.00 89.31 161 CYS A N 1
ATOM 1333 C CA . CYS A 1 161 ? 13.479 -14.963 -33.489 1.00 89.31 161 CYS A 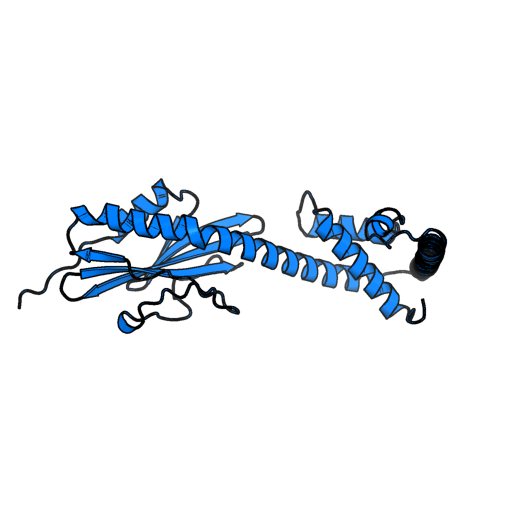CA 1
ATOM 1334 C C . CYS A 1 161 ? 14.707 -14.138 -33.914 1.00 89.31 161 CYS A C 1
ATOM 1336 O O . CYS A 1 161 ? 14.829 -12.954 -33.592 1.00 89.31 161 CYS A O 1
ATOM 1338 N N . ASP A 1 162 ? 15.606 -14.736 -34.700 1.00 87.94 162 ASP A N 1
ATOM 1339 C CA . ASP A 1 162 ? 16.862 -14.094 -35.122 1.00 87.94 162 ASP A CA 1
ATOM 1340 C C . ASP A 1 162 ? 16.653 -12.754 -35.845 1.00 87.94 162 ASP A C 1
ATOM 1342 O O . ASP A 1 162 ? 17.417 -11.807 -35.651 1.00 87.94 162 ASP A O 1
ATOM 1346 N N . ASN A 1 163 ? 15.587 -12.637 -36.642 1.00 90.44 163 ASN A N 1
ATOM 1347 C CA . ASN A 1 163 ? 15.245 -11.391 -37.332 1.00 90.44 163 ASN A CA 1
ATOM 1348 C C . ASN A 1 163 ? 14.870 -10.277 -36.347 1.00 90.44 163 ASN A C 1
ATOM 1350 O O . ASN A 1 163 ? 15.317 -9.138 -36.489 1.00 90.44 163 ASN A O 1
ATOM 1354 N N . GLU A 1 164 ? 14.079 -10.606 -35.327 1.00 88.38 164 GLU A N 1
ATOM 1355 C CA . GLU A 1 164 ? 13.690 -9.664 -34.280 1.00 88.38 164 GLU A CA 1
ATOM 1356 C C . GLU A 1 164 ? 14.898 -9.263 -33.431 1.00 88.38 164 GLU A C 1
ATOM 1358 O O . GLU A 1 164 ? 15.098 -8.078 -33.163 1.00 88.38 164 GLU A O 1
ATOM 1363 N N . ILE A 1 165 ? 15.751 -10.230 -33.081 1.00 86.75 165 ILE A N 1
ATOM 1364 C CA . ILE A 1 165 ? 17.013 -9.991 -32.374 1.00 86.75 165 ILE A CA 1
ATOM 1365 C C . ILE A 1 165 ? 17.901 -9.031 -33.168 1.00 86.75 165 ILE A C 1
ATOM 1367 O O . ILE A 1 165 ? 18.425 -8.075 -32.600 1.00 86.75 165 ILE A O 1
ATOM 1371 N N . ASN A 1 166 ? 18.063 -9.242 -34.474 1.00 86.62 166 ASN A N 1
ATOM 1372 C CA . ASN A 1 166 ? 18.888 -8.377 -35.319 1.00 86.62 166 ASN A CA 1
ATOM 1373 C C . ASN A 1 166 ? 18.295 -6.969 -35.468 1.00 86.62 166 ASN A C 1
ATOM 1375 O O . ASN A 1 166 ? 19.043 -5.992 -35.418 1.00 86.62 166 ASN A O 1
ATOM 1379 N N . SER A 1 167 ? 16.968 -6.846 -35.563 1.00 88.50 167 SER A N 1
ATOM 1380 C CA . SER A 1 167 ? 16.278 -5.550 -35.572 1.00 88.50 167 SER A CA 1
ATOM 1381 C C . SER A 1 167 ? 16.500 -4.775 -34.269 1.00 88.50 167 SER A C 1
ATOM 1383 O O . SER A 1 167 ? 16.832 -3.590 -34.299 1.00 88.50 167 SER A O 1
ATOM 1385 N N . ILE A 1 168 ? 16.397 -5.443 -33.114 1.00 87.06 168 ILE A N 1
ATOM 1386 C CA . ILE A 1 168 ? 16.690 -4.829 -31.808 1.00 87.06 168 ILE A CA 1
ATOM 1387 C C . ILE A 1 168 ? 18.188 -4.487 -31.698 1.00 87.06 168 ILE A C 1
ATOM 1389 O O . ILE A 1 168 ? 18.539 -3.410 -31.220 1.00 87.06 168 ILE A O 1
ATOM 1393 N N . LYS A 1 169 ? 19.052 -5.371 -32.216 1.00 85.62 169 LYS A N 1
ATOM 1394 C CA . LYS A 1 169 ? 20.464 -5.154 -32.581 1.00 85.62 169 LYS A CA 1
ATOM 1395 C C . LYS A 1 169 ? 20.712 -3.739 -33.100 1.00 85.62 169 LYS A C 1
ATOM 1397 O O . LYS A 1 169 ? 21.380 -2.899 -32.494 1.00 85.62 169 LYS A O 1
ATOM 1402 N N . GLN A 1 170 ? 20.123 -3.512 -34.265 1.00 85.81 170 GLN A N 1
ATOM 1403 C CA . GLN A 1 170 ? 20.259 -2.288 -35.031 1.00 85.81 170 GLN A CA 1
ATOM 1404 C C . GLN A 1 170 ? 19.678 -1.084 -34.286 1.00 85.81 170 GLN A C 1
ATOM 1406 O O . GLN A 1 170 ? 20.317 -0.037 -34.211 1.00 85.81 170 GLN A O 1
ATOM 1411 N N . TYR A 1 171 ? 18.524 -1.264 -33.645 1.00 85.75 171 TYR A N 1
ATOM 1412 C CA . TYR A 1 171 ? 17.911 -0.235 -32.817 1.00 85.75 171 TYR A CA 1
ATOM 1413 C C . TYR A 1 171 ? 18.844 0.280 -31.715 1.00 85.75 171 TYR A C 1
ATOM 1415 O O . TYR A 1 171 ? 19.020 1.489 -31.592 1.00 85.75 171 TYR A O 1
ATOM 1423 N N . LEU A 1 172 ? 19.489 -0.606 -30.948 1.00 82.56 172 LEU A N 1
ATOM 1424 C CA . LEU A 1 172 ? 20.419 -0.198 -29.886 1.00 82.56 172 LEU A CA 1
ATOM 1425 C C . LEU A 1 172 ? 21.608 0.606 -30.435 1.00 82.56 172 LEU A C 1
ATOM 1427 O O . LEU A 1 172 ? 22.025 1.596 -29.829 1.00 82.56 172 LEU A O 1
ATOM 1431 N N . VAL A 1 173 ? 22.128 0.215 -31.601 1.00 83.38 173 VAL A N 1
ATOM 1432 C CA . VAL A 1 173 ? 23.198 0.948 -32.294 1.00 83.38 173 VAL A CA 1
ATOM 1433 C C . VAL A 1 173 ? 22.734 2.349 -32.692 1.00 83.38 173 VAL A C 1
ATOM 1435 O O . VAL A 1 173 ? 23.460 3.323 -32.479 1.00 83.38 173 VAL A O 1
ATOM 1438 N N . ASP A 1 174 ? 21.534 2.472 -33.253 1.00 82.25 174 ASP A N 1
ATOM 1439 C CA . ASP A 1 174 ? 21.003 3.749 -33.732 1.00 82.25 174 ASP A CA 1
ATOM 1440 C C . ASP A 1 174 ? 20.660 4.699 -32.579 1.00 82.25 174 ASP A C 1
ATOM 1442 O O . ASP A 1 174 ? 20.982 5.889 -32.646 1.00 82.25 174 ASP A O 1
ATOM 1446 N N . VAL A 1 175 ? 20.125 4.166 -31.476 1.00 77.19 175 VAL A N 1
ATOM 1447 C CA . VAL A 1 175 ? 19.921 4.905 -30.221 1.00 77.19 175 VAL A CA 1
ATOM 1448 C C . VAL A 1 175 ? 21.249 5.461 -29.707 1.00 77.19 175 VAL A C 1
ATOM 1450 O O . VAL A 1 175 ? 21.336 6.648 -29.385 1.00 77.19 175 VAL A O 1
ATOM 1453 N N . ASN A 1 176 ? 22.310 4.646 -29.674 1.00 77.56 176 ASN A N 1
ATOM 1454 C CA . ASN A 1 176 ? 23.606 5.115 -29.188 1.00 77.56 176 ASN A CA 1
ATOM 1455 C C . ASN A 1 176 ? 24.240 6.169 -30.114 1.00 77.56 176 ASN A C 1
ATOM 1457 O O . ASN A 1 176 ? 24.819 7.158 -29.654 1.00 77.56 176 ASN A O 1
ATOM 1461 N N . LYS A 1 177 ? 24.099 6.012 -31.435 1.00 81.56 177 LYS A N 1
ATOM 1462 C CA . LYS A 1 177 ? 24.545 7.029 -32.402 1.00 81.56 177 LYS A CA 1
ATOM 1463 C C . LYS A 1 177 ? 23.824 8.358 -32.188 1.00 81.56 177 LYS A C 1
ATOM 1465 O O . LYS A 1 177 ? 24.485 9.398 -32.162 1.00 81.56 177 LYS A O 1
ATOM 1470 N N . ALA A 1 178 ? 22.503 8.326 -32.005 1.00 76.75 178 ALA A N 1
ATOM 1471 C CA . ALA A 1 178 ? 21.705 9.516 -31.725 1.00 76.75 178 ALA A CA 1
ATOM 1472 C C . ALA A 1 178 ? 22.161 10.197 -30.425 1.00 76.75 178 ALA A C 1
ATOM 1474 O O . ALA A 1 178 ? 22.409 11.404 -30.414 1.00 76.75 178 ALA A O 1
ATOM 1475 N N . TYR A 1 179 ? 22.382 9.417 -29.364 1.00 74.44 179 TYR A N 1
ATOM 1476 C CA . TYR A 1 179 ? 22.892 9.926 -28.090 1.00 74.44 179 TYR A CA 1
ATOM 1477 C C . TYR A 1 179 ? 24.281 10.568 -28.231 1.00 74.44 179 TYR A C 1
ATOM 1479 O O . TYR A 1 179 ? 24.515 11.695 -27.791 1.00 74.44 179 TYR A O 1
ATOM 1487 N N . SER A 1 180 ? 25.199 9.891 -28.920 1.00 77.81 180 SER A N 1
ATOM 1488 C CA . SER A 1 180 ? 26.546 10.400 -29.187 1.00 77.81 180 SER A CA 1
ATOM 1489 C C . SER A 1 180 ? 26.536 11.702 -29.997 1.00 77.81 180 SER A C 1
ATOM 1491 O O . SER A 1 180 ? 27.341 12.601 -29.735 1.00 77.81 180 SER A O 1
ATOM 1493 N N . ALA A 1 181 ? 25.635 11.826 -30.975 1.00 80.31 181 ALA A N 1
ATOM 1494 C CA . ALA A 1 181 ? 25.463 13.041 -31.766 1.00 80.31 181 ALA A CA 1
ATOM 1495 C C . ALA A 1 181 ? 24.919 14.202 -30.917 1.00 80.31 181 ALA A C 1
ATOM 1497 O O . ALA A 1 181 ? 25.478 15.300 -30.960 1.00 80.31 181 ALA A O 1
ATOM 1498 N N . TYR A 1 182 ? 23.902 13.946 -30.089 1.00 76.62 182 TYR A N 1
ATOM 1499 C CA . TYR A 1 182 ? 23.340 14.933 -29.166 1.00 76.62 182 TYR A CA 1
ATOM 1500 C C . TYR A 1 182 ? 24.381 15.437 -28.166 1.00 76.62 182 TYR A C 1
ATOM 1502 O O . TYR A 1 182 ? 24.593 16.641 -28.036 1.00 76.62 182 TYR A O 1
ATOM 1510 N N . ARG A 1 183 ? 25.144 14.528 -27.552 1.00 76.44 183 ARG A N 1
ATOM 1511 C CA . ARG A 1 183 ? 26.224 14.886 -26.626 1.00 76.44 183 ARG A CA 1
ATOM 1512 C C . ARG A 1 183 ? 27.273 15.795 -27.273 1.00 76.44 183 ARG A C 1
ATOM 1514 O O . ARG A 1 183 ? 27.746 16.749 -26.654 1.00 76.44 183 ARG A O 1
ATOM 1521 N N . LYS A 1 184 ? 27.642 15.527 -28.532 1.00 82.19 184 LYS A N 1
ATOM 1522 C CA . LYS A 1 184 ? 28.542 16.402 -29.306 1.00 82.19 184 LYS A CA 1
ATOM 1523 C C . LYS A 1 184 ? 27.912 17.774 -29.569 1.00 82.19 184 LYS A C 1
ATOM 1525 O O . LYS A 1 184 ? 28.612 18.779 -29.464 1.00 82.19 184 LYS A O 1
ATOM 1530 N N . MET A 1 185 ? 26.616 17.828 -29.878 1.00 81.75 185 MET A N 1
ATOM 1531 C CA . MET A 1 185 ? 25.879 19.080 -30.070 1.00 81.75 185 MET A CA 1
ATOM 1532 C C . MET A 1 185 ? 25.825 19.915 -28.783 1.00 81.75 185 MET A C 1
ATOM 1534 O O . MET A 1 185 ? 26.166 21.096 -28.832 1.00 81.75 185 MET A O 1
ATOM 1538 N N . CYS A 1 186 ? 25.467 19.325 -27.639 1.00 77.31 186 CYS A N 1
ATOM 1539 C CA . CYS A 1 186 ? 25.435 20.009 -26.340 1.00 77.31 186 CYS A CA 1
ATOM 1540 C C . CYS A 1 186 ? 26.802 20.602 -25.987 1.00 77.31 186 CYS A C 1
ATOM 1542 O O . CYS A 1 186 ? 26.903 21.791 -25.697 1.00 77.31 186 CYS A O 1
ATOM 1544 N N . LYS A 1 187 ? 27.882 19.822 -26.148 1.00 80.62 187 LYS A N 1
ATOM 1545 C CA . LYS A 1 187 ? 29.257 20.316 -25.958 1.00 80.62 187 LYS A CA 1
ATOM 1546 C C . LYS A 1 187 ? 29.603 21.494 -26.868 1.00 80.62 187 LYS A C 1
ATOM 1548 O O . LYS A 1 187 ? 30.268 22.422 -26.427 1.00 80.62 187 LYS A O 1
ATOM 1553 N N . LYS A 1 188 ? 29.168 21.463 -28.132 1.00 82.88 188 LYS A N 1
ATOM 1554 C CA . LYS A 1 188 ? 29.429 22.535 -29.105 1.00 82.88 188 LYS A CA 1
ATOM 1555 C C . LYS A 1 188 ? 28.630 23.810 -28.809 1.00 82.88 188 LYS A C 1
ATOM 1557 O O . LYS A 1 188 ? 29.085 24.897 -29.140 1.00 82.88 188 LYS A O 1
ATOM 1562 N N . THR A 1 189 ? 27.440 23.672 -28.233 1.00 82.31 189 THR A N 1
ATOM 1563 C CA . THR A 1 189 ? 26.486 24.773 -28.011 1.00 82.31 189 THR A CA 1
ATOM 1564 C C . THR A 1 189 ? 26.505 25.321 -26.585 1.00 82.31 189 THR A C 1
ATOM 1566 O O . THR A 1 189 ? 25.880 26.343 -26.329 1.00 82.31 189 THR A O 1
ATOM 1569 N N . GLY A 1 190 ? 27.202 24.659 -25.655 1.00 75.88 190 GLY A N 1
ATOM 1570 C CA . GLY A 1 190 ? 27.168 24.997 -24.229 1.00 75.88 190 GLY A CA 1
ATOM 1571 C C . GLY A 1 190 ? 25.829 24.672 -23.556 1.00 75.88 190 GLY A C 1
ATOM 1572 O O . GLY A 1 190 ? 25.610 25.069 -22.415 1.00 75.88 190 GLY A O 1
ATOM 1573 N N . ALA A 1 191 ? 24.930 23.966 -24.248 1.00 74.00 191 ALA A N 1
ATOM 1574 C CA . ALA A 1 191 ? 23.643 23.563 -23.704 1.00 74.00 191 ALA A CA 1
ATOM 1575 C C . ALA A 1 191 ? 23.821 22.460 -22.650 1.00 74.00 191 ALA A C 1
ATOM 1577 O O . ALA A 1 191 ? 24.609 21.529 -22.834 1.00 74.00 191 ALA A O 1
ATOM 1578 N N . ILE A 1 192 ? 23.057 22.551 -21.560 1.00 70.12 192 ILE A N 1
ATOM 1579 C CA . ILE A 1 192 ? 22.980 21.499 -20.542 1.00 70.12 192 ILE A CA 1
ATOM 1580 C C . ILE A 1 192 ? 22.299 20.282 -21.178 1.00 70.12 192 ILE A C 1
ATOM 1582 O O . ILE A 1 192 ? 21.262 20.421 -21.824 1.00 70.12 192 ILE A O 1
ATOM 1586 N N . GLU A 1 193 ? 22.884 19.094 -21.014 1.00 58.56 193 GLU A N 1
ATOM 1587 C CA . GLU A 1 193 ? 22.248 17.838 -21.428 1.00 58.56 193 GLU A CA 1
ATOM 1588 C C . GLU A 1 193 ? 20.926 17.678 -20.648 1.00 58.56 193 GLU A C 1
ATOM 1590 O O . GLU A 1 193 ? 20.945 17.546 -19.423 1.00 58.56 193 GLU A O 1
ATOM 1595 N N . THR A 1 194 ? 19.773 17.722 -21.325 1.00 58.62 194 THR A N 1
ATOM 1596 C CA . THR A 1 194 ? 18.461 17.554 -20.674 1.00 58.62 194 THR A CA 1
ATOM 1597 C C . THR A 1 194 ? 17.912 16.143 -20.879 1.00 58.62 194 THR A C 1
ATOM 1599 O O . THR A 1 194 ? 18.119 15.503 -21.910 1.00 58.62 194 THR A O 1
ATOM 1602 N N . ILE A 1 195 ? 17.172 15.647 -19.880 1.00 54.00 195 ILE A N 1
ATOM 1603 C CA . ILE A 1 195 ? 16.530 14.318 -19.907 1.00 54.00 195 ILE A CA 1
ATOM 1604 C C . ILE A 1 195 ? 15.465 14.233 -21.021 1.00 54.00 195 ILE A C 1
ATOM 1606 O O . ILE A 1 195 ? 15.206 13.150 -21.539 1.00 54.00 195 ILE A O 1
ATOM 1610 N N . GLU A 1 196 ? 14.899 15.368 -21.442 1.00 53.12 196 GLU A N 1
ATOM 1611 C CA . GLU A 1 196 ? 13.822 15.463 -22.439 1.00 53.12 196 GLU A CA 1
ATOM 1612 C C . GLU A 1 196 ? 14.215 14.970 -23.841 1.00 53.12 196 GLU A C 1
ATOM 1614 O O . GLU A 1 196 ? 13.344 14.580 -24.612 1.00 53.12 196 GLU A O 1
ATOM 1619 N N . TYR A 1 197 ? 15.507 14.904 -24.183 1.00 52.09 197 TYR A N 1
ATOM 1620 C CA . TYR A 1 197 ? 15.931 14.375 -25.486 1.00 52.09 197 TYR A CA 1
ATOM 1621 C C . TYR A 1 197 ? 15.685 12.860 -25.626 1.00 52.09 197 TYR A C 1
ATOM 1623 O O . TYR A 1 197 ? 15.456 12.365 -26.731 1.00 52.09 197 TYR A O 1
ATOM 1631 N N . PHE A 1 198 ? 15.654 12.117 -24.513 1.00 49.81 198 PHE A N 1
ATOM 1632 C CA . PHE A 1 198 ? 15.305 10.691 -24.523 1.00 49.81 198 PHE A CA 1
ATOM 1633 C C . PHE A 1 198 ? 13.846 10.441 -24.923 1.00 49.81 198 PHE A C 1
ATOM 1635 O O . PHE A 1 198 ? 13.547 9.375 -25.458 1.00 49.81 198 PHE A O 1
ATOM 1642 N N . ASP A 1 199 ? 12.959 11.422 -24.728 1.00 52.22 199 ASP A N 1
ATOM 1643 C CA . ASP A 1 199 ? 11.544 11.318 -25.101 1.00 52.22 199 ASP A CA 1
ATOM 1644 C C . ASP A 1 199 ? 11.335 11.373 -26.630 1.00 52.22 199 ASP A C 1
ATOM 1646 O O . ASP A 1 199 ? 10.266 10.997 -27.112 1.00 52.22 199 ASP A O 1
ATOM 1650 N N . ILE A 1 200 ? 12.337 11.830 -27.396 1.00 55.62 200 ILE A N 1
ATOM 1651 C CA . ILE A 1 200 ? 12.251 12.052 -28.852 1.00 55.62 200 ILE A CA 1
ATOM 1652 C C . ILE A 1 200 ? 12.742 10.831 -29.647 1.00 55.62 200 ILE A C 1
ATOM 1654 O O . ILE A 1 200 ? 12.394 10.671 -30.818 1.00 55.62 200 ILE A O 1
ATOM 1658 N N . ILE A 1 201 ? 13.531 9.942 -29.033 1.00 64.31 201 ILE A N 1
ATOM 1659 C CA . ILE A 1 201 ? 14.034 8.747 -29.716 1.00 64.31 201 ILE A CA 1
ATOM 1660 C C . ILE A 1 201 ? 12.867 7.764 -29.912 1.00 64.31 201 ILE A C 1
ATOM 1662 O O . ILE A 1 201 ? 12.272 7.325 -28.923 1.00 64.31 201 ILE A O 1
ATOM 1666 N N . PRO A 1 202 ? 12.529 7.379 -31.159 1.00 72.81 202 PRO A N 1
ATOM 1667 C CA . PRO A 1 202 ? 11.427 6.462 -31.411 1.00 72.81 202 PRO A CA 1
ATOM 1668 C C . PRO A 1 202 ? 11.634 5.144 -30.662 1.00 72.81 202 PRO A C 1
ATOM 1670 O O . PRO A 1 202 ? 12.679 4.506 -30.770 1.00 72.81 202 PRO A O 1
ATOM 1673 N N . VAL A 1 203 ? 10.635 4.720 -29.892 1.00 80.25 203 VAL A N 1
ATOM 1674 C CA . VAL A 1 203 ? 10.670 3.428 -29.196 1.00 80.25 203 VAL A CA 1
ATOM 1675 C C . VAL A 1 203 ? 10.519 2.313 -30.230 1.00 80.25 203 VAL A C 1
ATOM 1677 O O . VAL A 1 203 ? 9.587 2.362 -31.032 1.00 80.25 203 VAL A O 1
ATOM 1680 N N . HIS A 1 204 ? 11.394 1.305 -30.208 1.00 87.19 204 HIS A N 1
ATOM 1681 C CA . HIS A 1 204 ? 11.323 0.171 -31.137 1.00 87.19 204 HIS A CA 1
ATOM 1682 C C . HIS A 1 204 ? 9.951 -0.518 -31.090 1.00 87.19 204 HIS A C 1
ATOM 1684 O O . HIS A 1 204 ? 9.377 -0.700 -30.016 1.00 87.19 204 HIS A O 1
ATOM 1690 N N . THR A 1 205 ? 9.435 -0.954 -32.239 1.00 87.44 205 THR A N 1
ATOM 1691 C CA . THR A 1 205 ? 8.077 -1.519 -32.376 1.00 87.44 205 THR A CA 1
ATOM 1692 C C . THR A 1 205 ? 7.827 -2.721 -31.461 1.00 87.44 205 THR A C 1
ATOM 1694 O O . THR A 1 205 ? 6.758 -2.822 -30.866 1.00 87.44 205 THR A O 1
ATOM 1697 N N . ILE A 1 206 ? 8.824 -3.592 -31.264 1.00 86.00 206 ILE A N 1
ATOM 1698 C CA . ILE A 1 206 ? 8.737 -4.719 -30.313 1.00 86.00 206 ILE A CA 1
ATOM 1699 C C . ILE A 1 206 ? 8.570 -4.225 -28.872 1.00 86.00 206 ILE A C 1
ATOM 1701 O O . ILE A 1 206 ? 7.732 -4.740 -28.139 1.00 86.00 206 ILE A O 1
ATOM 1705 N N . VAL A 1 207 ? 9.313 -3.187 -28.474 1.00 83.88 207 VAL A N 1
ATOM 1706 C CA . VAL A 1 207 ? 9.188 -2.595 -27.134 1.00 83.88 207 VAL A CA 1
ATOM 1707 C C . VAL A 1 207 ? 7.808 -1.964 -26.974 1.00 83.88 207 VAL A C 1
ATOM 1709 O O . VAL A 1 207 ? 7.166 -2.165 -25.950 1.00 83.88 207 VAL A O 1
ATOM 1712 N N . GLN A 1 208 ? 7.305 -1.266 -27.997 1.00 86.44 208 GLN A N 1
ATOM 1713 C CA . GLN A 1 208 ? 5.946 -0.718 -27.982 1.00 86.44 208 GLN A CA 1
ATOM 1714 C C . GLN A 1 208 ? 4.888 -1.815 -27.813 1.00 86.44 208 GLN A C 1
ATOM 1716 O O . GLN A 1 208 ? 3.997 -1.671 -26.977 1.00 86.44 208 GLN A O 1
ATOM 1721 N N . LYS A 1 209 ? 5.010 -2.925 -28.554 1.00 87.75 209 LYS A N 1
ATOM 1722 C CA . LYS A 1 209 ? 4.118 -4.084 -28.432 1.00 87.75 209 LYS A CA 1
ATOM 1723 C C . LYS A 1 209 ? 4.148 -4.657 -27.014 1.00 87.75 209 LYS A C 1
ATOM 1725 O O . LYS A 1 209 ? 3.097 -4.825 -26.409 1.00 87.75 209 LYS A O 1
ATOM 1730 N N . TRP A 1 210 ? 5.337 -4.873 -26.452 1.00 87.75 210 TRP A N 1
ATOM 1731 C CA . TRP A 1 210 ? 5.473 -5.396 -25.093 1.00 87.75 210 TRP A CA 1
ATOM 1732 C C . TRP A 1 210 ? 4.881 -4.466 -24.036 1.00 87.75 210 TRP A C 1
ATOM 1734 O O . TRP A 1 210 ? 4.246 -4.947 -23.106 1.00 87.75 210 TRP A O 1
ATOM 1744 N N . LEU A 1 211 ? 5.023 -3.145 -24.182 1.00 82.56 211 LEU A N 1
ATOM 1745 C CA . LEU A 1 211 ? 4.374 -2.189 -23.280 1.00 82.56 211 LEU A CA 1
ATOM 1746 C C . LEU A 1 211 ? 2.846 -2.318 -23.321 1.00 82.56 211 LEU A C 1
ATOM 1748 O O . LEU A 1 211 ? 2.217 -2.306 -22.267 1.00 82.56 211 LEU A O 1
ATOM 1752 N N . VAL A 1 212 ? 2.260 -2.478 -24.512 1.00 84.50 212 VAL A N 1
ATOM 1753 C CA . VAL A 1 212 ? 0.812 -2.689 -24.678 1.00 84.50 212 VAL A CA 1
ATOM 1754 C C . VAL A 1 212 ? 0.372 -4.007 -24.043 1.00 84.50 212 VAL A C 1
ATOM 1756 O O . VAL A 1 212 ? -0.651 -4.048 -23.364 1.00 84.50 212 VAL A O 1
ATOM 1759 N N . ASP A 1 213 ? 1.135 -5.081 -24.236 1.00 84.00 213 ASP A N 1
ATOM 1760 C CA . ASP A 1 213 ? 0.802 -6.391 -23.674 1.00 84.00 213 ASP A CA 1
ATOM 1761 C C . ASP A 1 213 ? 0.904 -6.400 -22.144 1.00 84.00 213 ASP A C 1
ATOM 1763 O O . ASP A 1 213 ? 0.018 -6.924 -21.473 1.00 84.00 213 ASP A O 1
ATOM 1767 N N . ILE A 1 214 ? 1.935 -5.764 -21.576 1.00 79.19 214 ILE A N 1
ATOM 1768 C CA . ILE A 1 214 ? 2.080 -5.615 -20.123 1.00 79.19 214 ILE A CA 1
ATOM 1769 C C . ILE A 1 214 ? 0.938 -4.768 -19.564 1.00 79.19 214 ILE A C 1
ATOM 1771 O O . ILE A 1 214 ? 0.339 -5.145 -18.562 1.00 79.19 214 ILE A O 1
ATOM 1775 N N . GLN A 1 215 ? 0.587 -3.665 -20.230 1.00 77.25 215 GLN A N 1
ATOM 1776 C CA . GLN A 1 215 ? -0.543 -2.827 -19.835 1.00 77.25 215 GLN A CA 1
ATOM 1777 C C . GLN A 1 215 ? -1.860 -3.622 -19.810 1.00 77.25 215 GLN A C 1
ATOM 1779 O O . GLN A 1 215 ? -2.607 -3.544 -18.836 1.00 77.25 215 GLN A O 1
ATOM 1784 N N . LYS A 1 216 ? -2.105 -4.459 -20.829 1.00 80.44 216 LYS A N 1
ATOM 1785 C CA . LYS A 1 216 ? -3.248 -5.386 -20.846 1.00 80.44 216 LYS A CA 1
ATOM 1786 C C . LYS A 1 216 ? -3.185 -6.398 -19.705 1.00 80.44 216 LYS A C 1
ATOM 1788 O O . LYS A 1 216 ? -4.190 -6.615 -19.043 1.00 80.44 216 LYS A O 1
ATOM 1793 N N . ALA A 1 217 ? -2.022 -7.000 -19.455 1.00 74.56 217 ALA A N 1
ATOM 1794 C CA . ALA A 1 217 ? -1.846 -7.997 -18.396 1.00 74.56 217 ALA A CA 1
ATOM 1795 C C . ALA A 1 217 ? -2.073 -7.420 -16.989 1.00 74.56 217 ALA A C 1
ATOM 1797 O O . ALA A 1 217 ? -2.453 -8.140 -16.070 1.00 74.56 217 ALA A O 1
ATOM 1798 N N . LEU A 1 218 ? -1.848 -6.118 -16.823 1.00 70.06 218 LEU A N 1
ATOM 1799 C CA . LEU A 1 218 ? -2.079 -5.395 -15.578 1.00 70.06 218 LEU A CA 1
ATOM 1800 C C . LEU A 1 218 ? -3.542 -4.971 -15.382 1.00 70.06 218 LEU A C 1
ATOM 1802 O O . LEU A 1 218 ? -3.858 -4.460 -14.311 1.00 70.06 218 LEU A O 1
ATOM 1806 N N . ASN A 1 219 ? -4.419 -5.191 -16.373 1.00 68.31 219 ASN A N 1
ATOM 1807 C CA . ASN A 1 219 ? -5.781 -4.643 -16.426 1.00 68.31 219 ASN A CA 1
ATOM 1808 C C . ASN A 1 219 ? -5.822 -3.120 -16.199 1.00 68.31 219 ASN A C 1
ATOM 1810 O O . ASN A 1 219 ? -6.795 -2.595 -15.663 1.00 68.31 219 ASN A O 1
ATOM 1814 N N . ASP A 1 220 ? -4.764 -2.412 -16.598 1.00 63.97 220 ASP A N 1
ATOM 1815 C CA . ASP A 1 220 ? -4.640 -0.977 -16.373 1.00 63.97 220 ASP A CA 1
ATOM 1816 C C . ASP A 1 220 ? -4.972 -0.203 -17.655 1.00 63.97 220 ASP A C 1
ATOM 1818 O O . ASP A 1 220 ? -4.367 -0.392 -18.718 1.00 63.97 220 ASP A O 1
ATOM 1822 N N . CYS A 1 221 ? -5.946 0.700 -17.559 1.00 53.38 221 CYS A N 1
ATOM 1823 C CA . CYS A 1 221 ? -6.371 1.539 -18.670 1.00 53.38 221 CYS A CA 1
ATOM 1824 C C . CYS A 1 221 ? -5.297 2.565 -19.063 1.00 53.38 221 CYS A C 1
ATOM 1826 O O . CYS A 1 221 ? -5.289 3.003 -20.218 1.00 53.38 221 CYS A O 1
ATOM 1828 N N . TYR A 1 222 ? -4.373 2.939 -18.163 1.00 57.19 222 TYR A N 1
ATOM 1829 C CA . TYR A 1 222 ? -3.375 3.966 -18.467 1.00 57.19 222 TYR A CA 1
ATOM 1830 C C . TYR A 1 222 ? -2.092 3.887 -17.622 1.00 57.19 222 TYR A C 1
ATOM 1832 O O . TYR A 1 222 ? -2.049 4.308 -16.469 1.00 57.19 222 TYR A O 1
ATOM 1840 N N . LEU A 1 223 ? -0.980 3.499 -18.258 1.00 62.59 223 LEU A N 1
ATOM 1841 C CA . LEU A 1 223 ? 0.349 3.671 -17.666 1.00 62.59 223 LEU A CA 1
ATOM 1842 C C . LEU A 1 223 ? 0.748 5.153 -17.675 1.00 62.59 223 LEU A C 1
ATOM 1844 O O . LEU A 1 223 ? 0.822 5.786 -18.732 1.00 62.59 223 LEU A O 1
ATOM 1848 N N . SER A 1 224 ? 1.086 5.699 -16.506 1.00 64.50 224 SER A N 1
ATOM 1849 C CA . SER A 1 224 ? 1.604 7.067 -16.407 1.00 64.50 224 SER A CA 1
ATOM 1850 C C . SER A 1 224 ? 2.892 7.253 -17.230 1.00 64.50 224 SER A C 1
ATOM 1852 O O . SER A 1 224 ? 3.661 6.311 -17.455 1.00 64.50 224 SER A O 1
ATOM 1854 N N . LYS A 1 225 ? 3.171 8.494 -17.666 1.00 64.94 225 LYS A N 1
ATOM 1855 C CA . LYS A 1 225 ? 4.358 8.817 -18.486 1.00 64.94 225 LYS A CA 1
ATOM 1856 C C . LYS A 1 225 ? 5.665 8.373 -17.810 1.00 64.94 225 LYS A C 1
ATOM 1858 O O . LYS A 1 225 ? 6.550 7.842 -18.478 1.00 64.94 225 LYS A O 1
ATOM 1863 N N . SER A 1 226 ? 5.776 8.559 -16.493 1.00 62.44 226 SER A N 1
ATOM 1864 C CA . SER A 1 226 ? 6.964 8.179 -15.718 1.00 62.44 226 SER A CA 1
ATOM 1865 C C . SER A 1 226 ? 7.163 6.663 -15.665 1.00 62.44 226 SER A C 1
ATOM 1867 O O . SER A 1 226 ? 8.276 6.192 -15.896 1.00 62.44 226 SER A O 1
ATOM 1869 N N . ILE A 1 227 ? 6.090 5.897 -15.4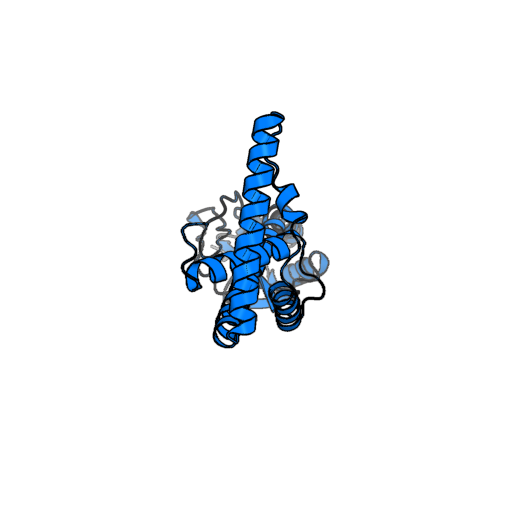40 1.00 64.88 227 ILE A N 1
ATOM 1870 C CA . ILE A 1 227 ? 6.136 4.428 -15.411 1.00 64.88 227 ILE A CA 1
ATOM 1871 C C . ILE A 1 227 ? 6.513 3.892 -16.791 1.00 64.88 227 ILE A C 1
ATOM 1873 O O . ILE A 1 227 ? 7.453 3.108 -16.908 1.00 64.88 227 ILE A O 1
ATOM 1877 N N . LYS A 1 228 ? 5.865 4.381 -17.854 1.00 71.31 228 LYS A N 1
ATOM 1878 C CA . LYS A 1 228 ? 6.165 3.978 -19.235 1.00 71.31 228 LYS A CA 1
ATOM 1879 C C . LYS A 1 228 ? 7.636 4.206 -19.596 1.00 71.31 228 LYS A C 1
ATOM 1881 O O . LYS A 1 228 ? 8.271 3.326 -20.174 1.00 71.31 228 LYS A O 1
ATOM 1886 N N . MET A 1 229 ? 8.196 5.356 -19.220 1.00 70.94 229 MET A N 1
ATOM 1887 C CA . MET A 1 229 ? 9.607 5.670 -19.457 1.00 70.94 229 MET A CA 1
ATOM 1888 C C . MET A 1 229 ? 10.546 4.738 -18.683 1.00 70.94 229 MET A C 1
ATOM 1890 O O . MET A 1 229 ? 11.536 4.254 -19.232 1.00 70.94 229 MET A O 1
ATOM 1894 N N . GLN A 1 230 ? 10.229 4.444 -17.422 1.00 68.44 230 GLN A N 1
ATOM 1895 C CA . GLN A 1 230 ? 11.005 3.499 -16.623 1.00 68.44 230 GLN A CA 1
ATOM 1896 C C . GLN A 1 230 ? 10.983 2.091 -17.238 1.00 68.44 230 GLN A C 1
ATOM 1898 O O . GLN A 1 230 ? 12.025 1.442 -17.319 1.00 68.44 230 GLN A O 1
ATOM 1903 N N . MET A 1 231 ? 9.830 1.642 -17.740 1.00 73.31 231 MET A N 1
ATOM 1904 C CA . MET A 1 231 ? 9.700 0.346 -18.411 1.00 73.31 231 MET A CA 1
ATOM 1905 C C . MET A 1 231 ? 10.543 0.271 -19.687 1.00 73.31 231 MET A C 1
ATOM 1907 O O . MET A 1 231 ? 11.272 -0.700 -19.877 1.00 73.31 231 MET A O 1
ATOM 1911 N N . ILE A 1 232 ? 10.511 1.311 -20.529 1.00 77.38 232 ILE A N 1
ATOM 1912 C CA . ILE A 1 232 ? 11.353 1.395 -21.734 1.00 77.38 232 ILE A CA 1
ATOM 1913 C C . ILE A 1 232 ? 12.834 1.278 -21.361 1.00 77.38 232 ILE A C 1
ATOM 1915 O O . ILE A 1 232 ? 13.562 0.491 -21.972 1.0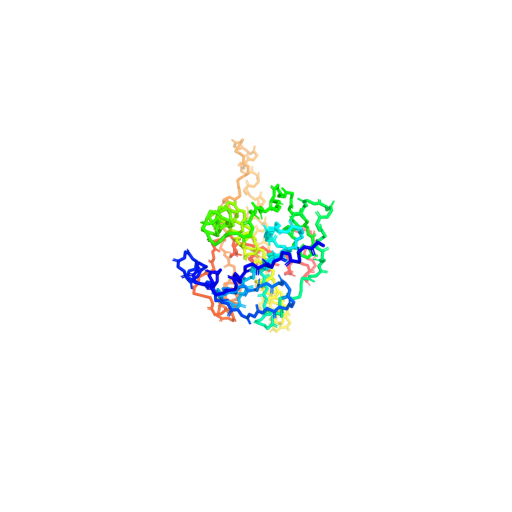0 77.38 232 ILE A O 1
ATOM 1919 N N . LYS A 1 233 ? 13.278 2.016 -20.335 1.00 74.56 233 LYS A N 1
ATOM 1920 C CA . LYS A 1 233 ? 14.661 1.954 -19.843 1.00 74.56 233 LYS A CA 1
ATOM 1921 C C . LYS A 1 233 ? 15.037 0.539 -19.405 1.00 74.56 233 LYS A C 1
ATOM 1923 O O . LYS A 1 233 ? 16.060 0.026 -19.846 1.00 74.56 233 LYS A O 1
ATOM 1928 N N . ASN A 1 234 ? 14.198 -0.112 -18.604 1.00 71.00 234 ASN A N 1
ATOM 1929 C CA . ASN A 1 234 ? 14.471 -1.457 -18.093 1.00 71.00 234 ASN A CA 1
ATOM 1930 C C . ASN A 1 234 ? 14.522 -2.513 -19.211 1.00 71.00 234 ASN A C 1
ATOM 1932 O O . ASN A 1 234 ? 15.428 -3.344 -19.224 1.00 71.00 234 ASN A O 1
ATOM 1936 N N . ILE A 1 235 ? 13.602 -2.454 -20.182 1.00 77.00 235 ILE A N 1
ATOM 1937 C CA . ILE A 1 235 ? 13.606 -3.347 -21.355 1.00 77.00 235 ILE A CA 1
ATOM 1938 C C . ILE A 1 235 ? 14.880 -3.137 -22.185 1.00 77.00 235 ILE A C 1
ATOM 1940 O O . ILE A 1 235 ? 15.520 -4.100 -22.603 1.00 77.00 235 ILE A O 1
ATOM 1944 N N . THR A 1 236 ? 15.284 -1.881 -22.382 1.00 76.38 236 THR A N 1
ATOM 1945 C CA . THR A 1 236 ? 16.498 -1.537 -23.139 1.00 76.38 236 THR A CA 1
ATOM 1946 C C . THR A 1 236 ? 17.761 -2.049 -22.443 1.00 76.38 236 THR A C 1
ATOM 1948 O O . THR A 1 236 ? 18.641 -2.603 -23.100 1.00 76.38 236 THR A O 1
ATOM 1951 N N . VAL A 1 237 ? 17.839 -1.921 -21.112 1.00 72.56 237 VAL A N 1
ATOM 1952 C CA . VAL A 1 237 ? 18.930 -2.492 -20.305 1.00 72.56 237 VAL A CA 1
ATOM 1953 C C . VAL A 1 237 ? 18.973 -4.012 -20.447 1.00 72.56 237 VAL A C 1
ATOM 1955 O O . VAL A 1 237 ? 20.040 -4.558 -20.713 1.00 72.56 237 VAL A O 1
ATOM 1958 N N . LEU A 1 238 ? 17.822 -4.691 -20.373 1.00 73.25 238 LEU A N 1
ATOM 1959 C CA . LEU A 1 238 ? 17.758 -6.141 -20.560 1.00 73.25 238 LEU A CA 1
ATOM 1960 C C . LEU A 1 238 ? 18.299 -6.565 -21.933 1.00 73.25 238 LEU A C 1
ATOM 1962 O O . LEU A 1 238 ? 19.069 -7.522 -22.011 1.00 73.25 238 LEU A O 1
ATOM 1966 N N . PHE A 1 239 ? 17.927 -5.864 -23.009 1.00 79.62 239 PHE A N 1
ATOM 1967 C CA . PHE A 1 239 ? 18.451 -6.146 -24.347 1.00 79.62 239 PHE A CA 1
ATOM 1968 C C . PHE A 1 239 ? 19.963 -5.959 -24.420 1.00 79.62 239 PHE A C 1
ATOM 1970 O O . PHE A 1 239 ? 20.663 -6.839 -24.916 1.00 79.62 239 PHE A O 1
ATOM 1977 N N . ARG A 1 240 ? 20.473 -4.834 -23.906 1.00 76.69 240 ARG A N 1
ATOM 1978 C CA . ARG A 1 240 ? 21.910 -4.548 -23.881 1.00 76.69 240 ARG A CA 1
ATOM 1979 C C . ARG A 1 240 ? 22.680 -5.668 -23.185 1.00 76.69 240 ARG A C 1
ATOM 1981 O O . ARG A 1 240 ? 23.660 -6.162 -23.740 1.00 76.69 240 ARG A O 1
ATOM 1988 N N . ASP A 1 241 ? 22.216 -6.064 -22.004 1.00 71.25 241 ASP A N 1
ATOM 1989 C CA . ASP A 1 241 ? 22.892 -7.053 -21.172 1.00 71.25 241 ASP A CA 1
ATOM 1990 C C . ASP A 1 241 ? 22.849 -8.447 -21.823 1.00 71.25 241 ASP A C 1
ATOM 1992 O O . ASP A 1 241 ? 23.869 -9.122 -21.889 1.00 71.25 241 ASP A O 1
ATOM 1996 N N . ASN A 1 242 ? 21.713 -8.863 -22.395 1.00 76.44 242 ASN A N 1
ATOM 1997 C CA . ASN A 1 242 ? 21.604 -10.180 -23.040 1.00 76.44 242 ASN A CA 1
ATOM 1998 C C . ASN A 1 242 ? 22.314 -10.264 -24.400 1.00 76.44 242 ASN A C 1
ATOM 2000 O O . ASN A 1 242 ? 22.713 -11.347 -24.822 1.00 76.44 242 ASN A O 1
ATOM 2004 N N . PHE A 1 243 ? 22.474 -9.144 -25.105 1.00 80.00 243 PHE A N 1
ATOM 2005 C CA . PHE A 1 243 ? 23.202 -9.106 -26.372 1.00 80.00 243 PHE A CA 1
ATOM 2006 C C . PHE A 1 243 ? 24.696 -8.786 -26.210 1.00 80.00 243 PHE A C 1
ATOM 2008 O O . PHE A 1 243 ? 25.387 -8.657 -27.219 1.00 80.00 243 PHE A O 1
ATOM 2015 N N . ASN A 1 244 ? 25.198 -8.674 -24.974 1.00 73.69 244 ASN A N 1
ATOM 2016 C CA . ASN A 1 244 ? 26.581 -8.306 -24.648 1.00 73.69 244 ASN A CA 1
ATOM 2017 C C . ASN A 1 244 ? 27.035 -6.963 -25.260 1.00 73.69 244 ASN A C 1
ATOM 2019 O O . ASN A 1 244 ? 28.207 -6.777 -25.590 1.00 73.69 244 ASN A O 1
ATOM 2023 N N . PHE A 1 245 ? 26.124 -5.996 -25.399 1.00 69.56 245 PHE A N 1
ATOM 2024 C CA . PHE A 1 245 ? 26.420 -4.657 -25.927 1.00 69.56 245 PHE A CA 1
ATOM 2025 C C . PHE A 1 245 ? 26.955 -3.715 -24.835 1.00 69.56 245 PHE A C 1
ATOM 2027 O O . PHE A 1 245 ? 26.449 -2.617 -24.633 1.00 69.56 245 PHE A O 1
ATOM 2034 N N . TYR A 1 246 ? 27.994 -4.133 -24.111 1.00 53.97 246 TYR A N 1
ATOM 2035 C CA . TYR A 1 246 ? 28.576 -3.344 -23.013 1.00 53.97 246 TYR A CA 1
ATOM 2036 C C . TYR A 1 246 ? 29.471 -2.182 -23.481 1.00 53.97 246 TYR A C 1
ATOM 2038 O O . TYR A 1 246 ? 29.908 -1.375 -22.663 1.00 53.97 246 TYR A O 1
ATOM 2046 N N . HIS A 1 247 ? 29.767 -2.111 -24.783 1.00 51.19 247 HIS A N 1
ATOM 2047 C CA . HIS A 1 247 ? 30.666 -1.121 -25.391 1.00 51.19 247 HIS A CA 1
ATOM 2048 C C . HIS A 1 247 ? 29.949 -0.051 -26.232 1.00 51.19 247 HIS A C 1
ATOM 2050 O O . HIS A 1 247 ? 30.619 0.783 -26.842 1.00 51.19 247 HIS A O 1
ATOM 2056 N N . LEU A 1 248 ? 28.611 -0.082 -26.278 1.00 50.28 248 LEU A N 1
ATOM 2057 C CA . LEU A 1 248 ? 27.786 1.043 -26.728 1.00 50.28 248 LEU A CA 1
ATOM 2058 C C . LEU A 1 248 ? 27.423 1.904 -25.517 1.00 50.28 248 LEU A C 1
ATOM 2060 O O . LEU A 1 248 ? 27.550 3.139 -25.658 1.00 50.28 248 LEU A O 1
#